Protein AF-A0A2S9DND9-F1 (afdb_monomer_lite)

Radius of gyration: 34.42 Å; chains: 1; bounding box: 116×29×105 Å

Foldseek 3Di:
DDPPPPDPPVLLVVLVVLLVVLLVQLVVLCVVCVVVVPVVSPVVSVVSNVVSVVSSCVSVVVVPPDPPDPLSQLQALVSLLVLLVVCLVPVVPRPDALVSSVVNLVQCVQCLQVVLLVDPDSDGDPQSVVLLVQCVPDDDDVSNLVSLLSNLVSNCVRPVVVSCVLVVVLVVVLVVLVVCCVVVCVCVPDDPVSVVCSNVVSVVVSVVVSSVVSSVSSSSSSVSSVVRVVSSVSSVVSSVSSVVVVVVVVVVVVVVVVVVVVVVVVCVVVVVVVVVVVVVVVVPDDDD

pLDDT: mean 80.66, std 14.59, range [28.25, 95.0]

Secondary structure (DSSP, 8-state):
--------THHHHHHHHHHHHHHHHHHHHHHHHHHHT-HHHHHHHHHHHHHHHHHHHHHHHHHHS----GGGT--SHHHHHHHHHHHHH-TTT-SS-HHHHHHHHHHHHHHHHHHHTT-------HHHHHHHHHHHH--SHHHHHHHHHHHHHHHHHH-HHHHSHHHHHHHHHHHHHHHHHHHTSHHHHS-HHHHHHHHHHHHHHHHHHHHHHHHHHHHHHHHHHHHHHHHHHHHHHHHHHHHHHHHHHHHHHHHHHHHHHHHHHHHHHHHHHHHHHHHHHTTS----

Structure (mmCIF, N/CA/C/O backbone):
data_AF-A0A2S9DND9-F1
#
_entry.id   AF-A0A2S9DND9-F1
#
loop_
_atom_site.group_PDB
_atom_site.id
_atom_site.type_symbol
_atom_site.label_atom_id
_atom_site.label_alt_id
_atom_site.label_comp_id
_atom_site.label_asym_id
_atom_site.label_entity_id
_atom_site.label_seq_id
_atom_site.pdbx_PDB_ins_code
_atom_site.Cartn_x
_atom_site.Cartn_y
_atom_site.Cartn_z
_atom_site.occupancy
_atom_site.B_iso_or_equiv
_atom_site.auth_seq_id
_atom_site.auth_comp_id
_atom_site.auth_asym_id
_atom_site.auth_atom_id
_atom_site.pdbx_PDB_model_num
ATOM 1 N N . MET A 1 1 ? -31.703 8.939 5.163 1.00 29.97 1 MET A N 1
ATOM 2 C CA . MET A 1 1 ? -30.911 8.443 4.016 1.00 29.97 1 MET A CA 1
ATOM 3 C C . MET A 1 1 ? -29.733 9.381 3.824 1.00 29.97 1 MET A C 1
ATOM 5 O O . MET A 1 1 ? -29.918 10.484 3.330 1.00 29.97 1 MET A O 1
ATOM 9 N N . VAL A 1 2 ? -28.558 9.002 4.325 1.00 28.25 2 VAL A N 1
ATOM 10 C CA . VAL A 1 2 ? -27.332 9.799 4.185 1.00 28.25 2 VAL A CA 1
ATOM 11 C C . VAL A 1 2 ? -26.695 9.407 2.856 1.00 28.25 2 VAL A C 1
ATOM 13 O O . VAL A 1 2 ? -26.233 8.282 2.698 1.00 28.25 2 VAL A O 1
ATOM 16 N N . ASN A 1 3 ? -26.736 10.313 1.879 1.00 29.28 3 ASN A N 1
ATOM 17 C CA . ASN A 1 3 ? -26.085 10.127 0.586 1.00 29.28 3 ASN A CA 1
ATOM 18 C C . ASN A 1 3 ? -24.564 10.108 0.792 1.00 29.28 3 ASN A C 1
ATOM 20 O O . ASN A 1 3 ? -23.950 11.128 1.099 1.00 29.28 3 ASN A O 1
ATOM 24 N N . SER A 1 4 ? -23.957 8.935 0.631 1.00 36.66 4 SER A N 1
ATOM 25 C CA . SER A 1 4 ? -22.514 8.718 0.702 1.00 36.66 4 SER A CA 1
ATOM 26 C C . SER A 1 4 ? -21.817 9.334 -0.517 1.00 36.66 4 SER A C 1
ATOM 28 O O . SER A 1 4 ? -21.623 8.687 -1.546 1.00 36.66 4 SER A O 1
ATOM 30 N N . GLN A 1 5 ? -21.434 10.603 -0.406 1.00 39.31 5 GLN A N 1
ATOM 31 C CA . GLN A 1 5 ? -20.751 11.372 -1.447 1.00 39.31 5 GLN A CA 1
ATOM 32 C C . GLN A 1 5 ? -19.223 11.181 -1.388 1.00 39.31 5 GLN A C 1
ATOM 34 O O . GLN A 1 5 ? -18.458 12.138 -1.365 1.00 39.31 5 GLN A O 1
ATOM 39 N N . TYR A 1 6 ? -18.758 9.929 -1.373 1.00 41.06 6 TYR A N 1
ATOM 40 C CA . TYR A 1 6 ? -17.330 9.590 -1.461 1.00 41.06 6 TYR A CA 1
ATOM 41 C C . TYR A 1 6 ? -16.991 9.012 -2.841 1.00 41.06 6 TYR A C 1
ATOM 43 O O . TYR A 1 6 ? -16.393 7.947 -2.966 1.00 41.06 6 TYR A O 1
ATOM 51 N N . GLN A 1 7 ? -17.393 9.699 -3.913 1.00 47.31 7 GLN A N 1
ATOM 52 C CA . GLN A 1 7 ? -16.953 9.352 -5.264 1.00 47.31 7 GLN A CA 1
ATOM 53 C C . GLN A 1 7 ? -15.665 10.106 -5.597 1.00 47.31 7 GLN A C 1
ATOM 55 O O . GLN A 1 7 ? -15.613 11.333 -5.620 1.00 47.31 7 GLN A O 1
ATOM 60 N N . THR A 1 8 ? -14.599 9.359 -5.879 1.00 53.81 8 THR A N 1
ATOM 61 C CA . THR A 1 8 ? -13.349 9.933 -6.386 1.00 53.81 8 THR A CA 1
ATOM 62 C C . THR A 1 8 ? -13.560 10.355 -7.845 1.00 53.81 8 THR A C 1
ATOM 64 O O . THR A 1 8 ? -13.460 9.530 -8.749 1.00 53.81 8 THR A O 1
ATOM 67 N N . ILE A 1 9 ? -13.848 11.640 -8.082 1.00 56.03 9 ILE A N 1
ATOM 68 C CA . ILE A 1 9 ? -14.131 12.222 -9.416 1.00 56.03 9 ILE A CA 1
ATOM 69 C C . ILE A 1 9 ? -12.936 12.076 -10.384 1.00 56.03 9 ILE A C 1
ATOM 71 O O . ILE A 1 9 ? -13.102 12.014 -11.602 1.00 56.03 9 ILE A O 1
ATOM 75 N N . ALA A 1 10 ? -11.716 11.967 -9.851 1.00 58.31 10 ALA A N 1
ATOM 76 C CA . ALA A 1 10 ? -10.490 11.922 -10.646 1.00 58.31 10 ALA A CA 1
ATOM 77 C C . ALA A 1 10 ? -10.375 10.682 -11.555 1.00 58.31 10 ALA A C 1
ATOM 79 O O . ALA A 1 10 ? -9.830 10.780 -12.651 1.00 58.31 10 ALA A O 1
ATOM 80 N N . THR A 1 11 ? -10.879 9.518 -11.132 1.00 59.34 11 THR A N 1
ATOM 81 C CA . THR A 1 11 ? -10.711 8.262 -11.888 1.00 59.34 11 THR A CA 1
ATOM 82 C C . THR A 1 11 ? -11.575 8.216 -13.157 1.00 59.34 11 THR A C 1
ATOM 84 O O . THR A 1 11 ? -11.016 7.941 -14.221 1.00 59.34 11 THR A O 1
ATOM 87 N N . PRO A 1 12 ? -12.884 8.553 -13.111 1.00 64.75 12 PRO A N 1
ATOM 88 C CA . PRO A 1 12 ? -13.693 8.720 -14.321 1.00 64.75 12 PRO A CA 1
ATOM 89 C C . PRO A 1 12 ? -13.138 9.793 -15.266 1.00 64.75 12 PRO A C 1
ATOM 91 O O . PRO A 1 12 ? -13.081 9.574 -16.474 1.00 64.75 12 PRO A O 1
ATOM 94 N N . ALA A 1 13 ? -12.669 10.922 -14.722 1.00 69.38 13 ALA A N 1
ATOM 95 C CA . ALA A 1 13 ? -12.110 12.016 -15.516 1.00 69.38 13 ALA A CA 1
ATOM 96 C C . ALA A 1 13 ? -10.824 11.605 -16.256 1.00 69.38 13 ALA A C 1
ATOM 98 O O . ALA A 1 13 ? -10.691 11.859 -17.452 1.00 69.38 13 ALA A O 1
ATOM 99 N N . MET A 1 14 ? -9.899 10.909 -15.584 1.00 66.94 14 MET A N 1
ATOM 100 C CA . MET A 1 14 ? -8.708 10.354 -16.238 1.00 66.94 14 MET A CA 1
ATOM 101 C C . MET A 1 14 ? -9.077 9.316 -17.304 1.00 66.94 14 MET A C 1
ATOM 103 O O . MET A 1 14 ? -8.485 9.321 -18.380 1.00 66.94 14 MET A O 1
ATOM 107 N N . GLY A 1 15 ? -10.071 8.461 -17.040 1.00 70.31 15 GLY A N 1
ATOM 108 C CA . GLY A 1 15 ? -10.574 7.498 -18.023 1.00 70.31 15 GLY A CA 1
ATOM 109 C C . GLY A 1 15 ? -11.090 8.161 -19.297 1.00 70.31 15 GLY A C 1
ATOM 110 O O . GLY A 1 15 ? -10.706 7.756 -20.393 1.00 70.31 15 GLY A O 1
ATOM 111 N N . ALA A 1 16 ? -11.891 9.219 -19.154 1.00 76.00 16 ALA A N 1
ATOM 112 C CA . ALA A 1 16 ? -12.394 9.999 -20.280 1.00 76.00 16 ALA A CA 1
ATOM 113 C C . ALA A 1 16 ? -11.263 10.682 -21.070 1.00 76.00 16 ALA A C 1
ATOM 115 O O . ALA A 1 16 ? -11.268 10.640 -22.299 1.00 76.00 16 ALA A O 1
ATOM 116 N N . LEU A 1 17 ? -10.264 11.252 -20.383 1.00 78.06 17 LEU A N 1
ATOM 117 C CA . LEU A 1 17 ? -9.112 11.894 -21.028 1.00 78.06 17 LEU A CA 1
ATOM 118 C C . LEU A 1 17 ? -8.264 10.901 -21.832 1.00 78.06 17 LEU A C 1
ATOM 120 O O . LEU A 1 17 ? -7.934 11.173 -22.985 1.00 78.06 17 LEU A O 1
ATOM 124 N N . PHE A 1 18 ? -7.931 9.743 -21.255 1.00 74.00 18 PHE A N 1
ATOM 125 C CA . PHE A 1 18 ? -7.160 8.723 -21.967 1.00 74.00 18 PHE A CA 1
ATOM 126 C C . PHE A 1 18 ? -7.943 8.149 -23.148 1.00 74.00 18 PHE A C 1
ATOM 128 O O . PHE A 1 18 ? -7.384 8.025 -24.235 1.00 74.00 18 PHE A O 1
ATOM 135 N N . ALA A 1 19 ? -9.234 7.857 -22.976 1.00 77.31 19 ALA A N 1
ATOM 136 C CA . ALA A 1 19 ? -10.075 7.396 -24.075 1.00 77.31 19 ALA A CA 1
ATOM 137 C C . ALA A 1 19 ? -10.151 8.433 -25.207 1.00 77.31 19 ALA A C 1
ATOM 139 O O . ALA A 1 19 ? -9.947 8.077 -26.365 1.00 77.31 19 ALA A O 1
ATOM 140 N N . GLY A 1 20 ? -10.350 9.714 -24.880 1.00 77.25 20 GLY A N 1
ATOM 141 C CA . GLY A 1 20 ? -10.352 10.801 -25.862 1.00 77.25 20 GLY A CA 1
ATOM 142 C C . GLY A 1 20 ? -9.031 10.919 -26.627 1.00 77.25 20 GLY A C 1
ATOM 143 O O . GLY A 1 20 ? -9.039 11.064 -27.848 1.00 77.25 20 GLY A O 1
ATOM 144 N N . LEU A 1 21 ? -7.894 10.778 -25.936 1.00 81.69 21 LEU A N 1
ATOM 145 C CA . LEU A 1 21 ? -6.568 10.773 -26.560 1.00 81.69 21 LEU A CA 1
ATOM 146 C C . LEU A 1 21 ? -6.412 9.611 -27.556 1.00 81.69 21 LEU A C 1
ATOM 148 O O . LEU A 1 21 ? -6.010 9.835 -28.695 1.00 81.69 21 LEU A O 1
ATOM 152 N N . PHE A 1 22 ? -6.747 8.381 -27.155 1.00 76.69 22 PHE A N 1
ATOM 153 C CA . PHE A 1 22 ? -6.613 7.209 -28.028 1.00 76.69 22 PHE A CA 1
ATOM 154 C C . PHE A 1 22 ? -7.575 7.244 -29.217 1.00 76.69 22 PHE A C 1
ATOM 156 O O . PHE A 1 22 ? -7.179 6.873 -30.320 1.00 76.69 22 PHE A O 1
ATOM 163 N N . VAL A 1 23 ? -8.801 7.740 -29.027 1.00 81.50 23 VAL A N 1
ATOM 164 C CA . VAL A 1 23 ? -9.761 7.945 -30.123 1.00 81.50 23 VAL A CA 1
ATOM 165 C C . VAL A 1 23 ? -9.254 9.008 -31.100 1.00 81.50 23 VAL A C 1
ATOM 167 O O . VAL A 1 23 ? -9.333 8.801 -32.307 1.00 81.50 23 VAL A O 1
ATOM 170 N N . SER A 1 24 ? -8.668 10.102 -30.605 1.00 82.75 24 SER A N 1
ATOM 171 C CA . SER A 1 24 ? -8.073 11.149 -31.448 1.00 82.75 24 SER A CA 1
ATOM 172 C C . SER A 1 24 ? -6.879 10.632 -32.264 1.00 82.75 24 SER A C 1
ATOM 174 O O . SER A 1 24 ? -6.808 10.842 -33.476 1.00 82.75 24 SER A O 1
ATOM 176 N N . ILE A 1 25 ? -5.977 9.870 -31.632 1.00 77.56 25 ILE A N 1
ATOM 177 C CA . ILE A 1 25 ? -4.842 9.229 -32.315 1.00 77.56 25 ILE A CA 1
ATOM 178 C C . ILE A 1 25 ? -5.340 8.236 -33.373 1.00 77.56 25 ILE A C 1
ATOM 180 O O . ILE A 1 25 ? -4.865 8.262 -34.508 1.00 77.56 25 ILE A O 1
ATOM 184 N N . ALA A 1 26 ? -6.320 7.394 -33.033 1.00 82.94 26 ALA A N 1
ATOM 185 C CA . ALA A 1 26 ? -6.905 6.437 -33.967 1.00 82.94 26 ALA A CA 1
ATOM 186 C C . ALA A 1 26 ? -7.556 7.131 -35.172 1.00 82.94 26 ALA A C 1
ATOM 188 O O . ALA A 1 26 ? -7.323 6.720 -36.307 1.00 82.94 26 ALA A O 1
ATOM 189 N N . ALA A 1 27 ? -8.314 8.209 -34.943 1.00 82.25 27 ALA A N 1
ATOM 190 C CA . ALA A 1 27 ? -8.936 8.994 -36.005 1.00 82.25 27 ALA A CA 1
ATOM 191 C C . ALA A 1 27 ? -7.893 9.602 -36.956 1.00 82.25 27 ALA A C 1
ATOM 193 O O . ALA A 1 27 ? -8.077 9.548 -38.170 1.00 82.25 27 ALA A O 1
ATOM 194 N N . SER A 1 28 ? -6.776 10.108 -36.421 1.00 82.81 28 SER A N 1
ATOM 195 C CA . SER A 1 28 ? -5.672 10.653 -37.222 1.00 82.81 28 SER A CA 1
ATOM 196 C C . SER A 1 28 ? -5.024 9.591 -38.123 1.00 82.81 28 SER A C 1
ATOM 198 O O . SER A 1 28 ? -4.909 9.788 -39.333 1.00 82.81 28 SER A O 1
ATOM 200 N N . TYR A 1 29 ? -4.682 8.418 -37.570 1.00 80.81 29 TYR A N 1
ATOM 201 C CA . TYR A 1 29 ? -4.086 7.320 -38.345 1.00 80.81 29 TYR A CA 1
ATOM 202 C C . TYR A 1 29 ? -5.046 6.720 -39.377 1.00 80.81 29 TYR A C 1
ATOM 204 O O . TYR A 1 29 ? -4.619 6.405 -40.487 1.00 80.81 29 TYR A O 1
ATOM 212 N N . LEU A 1 30 ? -6.336 6.586 -39.047 1.00 81.75 30 LEU A N 1
ATOM 213 C CA . LEU A 1 30 ? -7.346 6.113 -39.996 1.00 81.75 30 LEU A CA 1
ATOM 214 C C . LEU A 1 30 ? -7.547 7.115 -41.134 1.00 81.75 30 LEU A C 1
ATOM 216 O O . LEU A 1 30 ? -7.557 6.714 -42.294 1.00 81.75 30 LEU A O 1
ATOM 220 N N . TYR A 1 31 ? -7.640 8.412 -40.831 1.00 84.69 31 TYR A N 1
ATOM 221 C CA . TYR A 1 31 ? -7.761 9.451 -41.853 1.00 84.69 31 TYR A CA 1
ATOM 222 C C . TYR A 1 31 ? -6.550 9.461 -42.798 1.00 84.69 31 TYR A C 1
ATOM 224 O O . TYR A 1 31 ? -6.710 9.468 -44.021 1.00 84.69 31 TYR A O 1
ATOM 232 N N . GLU A 1 32 ? -5.328 9.395 -42.261 1.00 77.81 32 GLU A N 1
ATOM 233 C CA . GLU A 1 32 ? -4.120 9.291 -43.087 1.00 77.81 32 GLU A CA 1
ATOM 234 C C . GLU A 1 32 ? -4.045 7.972 -43.874 1.00 77.81 32 GLU A C 1
ATOM 236 O O . GLU A 1 32 ? -3.586 7.971 -45.014 1.00 77.81 32 GLU A O 1
ATOM 241 N N . GLY A 1 33 ? -4.501 6.859 -43.296 1.00 78.19 33 GLY A N 1
ATOM 242 C CA . GLY A 1 33 ? -4.504 5.546 -43.944 1.00 78.19 33 GLY A CA 1
ATOM 243 C C . GLY A 1 33 ? -5.505 5.432 -45.094 1.00 78.19 33 GLY A C 1
ATOM 244 O O . GLY A 1 33 ? -5.173 4.853 -46.127 1.00 78.19 33 GLY A O 1
ATOM 245 N N . PHE A 1 34 ? -6.698 6.019 -44.957 1.00 84.00 34 PHE A N 1
ATOM 246 C CA . PHE A 1 34 ? -7.692 6.067 -46.034 1.00 84.00 34 PHE A CA 1
ATOM 247 C C . PHE A 1 34 ? -7.334 7.090 -47.116 1.00 84.00 34 PHE A C 1
ATOM 249 O O . PHE A 1 34 ? -7.554 6.831 -48.294 1.00 84.00 34 PHE A O 1
ATOM 256 N N . SER A 1 35 ? -6.748 8.233 -46.747 1.00 82.44 35 SER A N 1
ATOM 257 C CA . SER A 1 35 ? -6.372 9.270 -47.722 1.00 82.44 35 SER A CA 1
ATOM 258 C C . SER A 1 35 ? -5.154 8.901 -48.570 1.00 82.44 35 SER A C 1
ATOM 260 O O . SER A 1 35 ? -5.082 9.305 -49.728 1.00 82.44 35 SER A O 1
ATOM 262 N N . LYS A 1 36 ? -4.202 8.135 -48.021 1.00 82.00 36 LYS A N 1
ATOM 263 C CA . LYS A 1 36 ? -2.983 7.707 -48.733 1.00 82.00 36 LYS A CA 1
ATOM 264 C C . LYS A 1 36 ? -3.026 6.260 -49.226 1.00 82.00 36 LYS A C 1
ATOM 266 O O . LYS A 1 36 ? -2.052 5.816 -49.824 1.00 82.00 36 LYS A O 1
ATOM 271 N N . ASN A 1 37 ? -4.137 5.554 -48.997 1.00 83.31 37 ASN A N 1
ATOM 272 C CA . ASN A 1 37 ? -4.319 4.138 -49.329 1.00 83.31 37 ASN A CA 1
ATOM 273 C C . ASN A 1 37 ? -3.180 3.254 -48.772 1.00 83.31 37 ASN A C 1
ATOM 275 O O . ASN A 1 37 ? -2.608 2.421 -49.469 1.00 83.31 37 ASN A O 1
ATOM 279 N N . ASP A 1 38 ? -2.807 3.521 -47.517 1.00 81.69 38 ASP A N 1
ATOM 280 C CA . ASP A 1 38 ? -1.636 2.950 -46.851 1.00 81.69 38 ASP A CA 1
ATOM 281 C C . ASP A 1 38 ? -2.083 1.968 -45.756 1.00 81.69 38 ASP A C 1
ATOM 283 O O . ASP A 1 38 ? -2.470 2.370 -44.651 1.00 81.69 38 ASP A O 1
ATOM 287 N N . ASP A 1 39 ? -2.060 0.675 -46.084 1.00 81.19 39 ASP A N 1
ATOM 288 C CA . ASP A 1 39 ? -2.665 -0.399 -45.289 1.00 81.19 39 ASP A CA 1
ATOM 289 C C . ASP A 1 39 ? -2.142 -0.444 -43.845 1.00 81.19 39 ASP A C 1
ATOM 291 O O . ASP A 1 39 ? -2.915 -0.620 -42.900 1.00 81.19 39 ASP A O 1
ATOM 295 N N . TRP A 1 40 ? -0.840 -0.218 -43.622 1.00 79.56 40 TRP A N 1
ATOM 296 C CA . TRP A 1 40 ? -0.276 -0.295 -42.267 1.00 79.56 40 TRP A CA 1
ATOM 297 C C . TRP A 1 40 ? -0.838 0.789 -41.338 1.00 79.56 40 TRP A C 1
ATOM 299 O O . TRP A 1 40 ? -1.013 0.539 -40.143 1.00 79.56 40 TRP A O 1
ATOM 309 N N . ARG A 1 41 ? -1.168 1.976 -41.869 1.00 71.94 41 ARG A N 1
ATOM 310 C CA . ARG A 1 41 ? -1.759 3.077 -41.089 1.00 71.94 41 ARG A CA 1
ATOM 311 C C . ARG A 1 41 ? -3.195 2.765 -40.695 1.00 71.94 41 ARG A C 1
ATOM 313 O O . ARG A 1 41 ? -3.602 3.090 -39.580 1.00 71.94 41 ARG A O 1
ATOM 320 N N . GLN A 1 42 ? -3.934 2.081 -41.569 1.00 78.81 42 GLN A N 1
ATOM 321 C CA . GLN A 1 42 ? -5.292 1.622 -41.277 1.00 78.81 42 GLN A CA 1
ATOM 322 C C . GLN A 1 42 ? -5.283 0.583 -40.146 1.00 78.81 42 GLN A C 1
ATOM 324 O O . GLN A 1 42 ? -6.019 0.728 -39.166 1.00 78.81 42 GLN A O 1
ATOM 329 N N . TYR A 1 43 ? -4.380 -0.405 -40.215 1.00 79.31 43 TYR A N 1
ATOM 330 C CA . TYR A 1 43 ? -4.199 -1.385 -39.139 1.00 79.31 43 TYR A CA 1
ATOM 331 C C . TYR A 1 43 ? -3.742 -0.732 -37.827 1.00 79.31 43 TYR A C 1
ATOM 333 O O . TYR A 1 43 ? -4.269 -1.058 -36.762 1.00 79.31 43 TYR A O 1
ATOM 341 N N . ALA A 1 44 ? -2.813 0.228 -37.878 1.00 74.62 44 ALA A N 1
ATOM 342 C CA . ALA A 1 44 ? -2.357 0.963 -36.697 1.00 74.62 44 ALA A CA 1
ATOM 343 C C . ALA A 1 44 ? -3.484 1.789 -36.048 1.00 74.62 44 ALA A C 1
ATOM 345 O O . ALA A 1 44 ? -3.606 1.809 -34.818 1.00 74.62 44 ALA A O 1
ATOM 346 N N . GLY A 1 45 ? -4.337 2.425 -36.856 1.00 74.56 45 GLY A N 1
ATOM 347 C CA . GLY A 1 45 ? -5.517 3.155 -36.394 1.00 74.56 45 GLY A CA 1
ATOM 348 C C . GLY A 1 45 ? -6.541 2.251 -35.698 1.00 74.56 45 GLY A C 1
ATOM 349 O O . GLY A 1 45 ? -6.950 2.541 -34.572 1.00 74.56 45 GLY A O 1
ATOM 350 N N . LEU A 1 46 ? -6.881 1.110 -36.310 1.00 82.81 46 LEU A N 1
ATOM 351 C CA . LEU A 1 46 ? -7.766 0.095 -35.717 1.00 82.81 46 LEU A CA 1
ATOM 352 C C . LEU A 1 46 ? -7.207 -0.459 -34.399 1.00 82.81 46 LEU A C 1
ATOM 354 O O . LEU A 1 46 ? -7.916 -0.489 -33.392 1.00 82.81 46 LEU A O 1
ATOM 358 N N . CYS A 1 47 ? -5.925 -0.833 -34.365 1.00 81.06 47 CYS A N 1
ATOM 359 C CA . CYS A 1 47 ? -5.266 -1.303 -33.144 1.00 81.06 47 CYS A CA 1
ATOM 360 C C . CYS A 1 47 ? -5.307 -0.247 -32.028 1.00 81.06 47 CYS A C 1
ATOM 362 O O . CYS A 1 47 ? -5.625 -0.571 -30.884 1.00 81.06 47 CYS A O 1
ATOM 364 N N . SER A 1 48 ? -5.044 1.022 -32.354 1.00 76.69 48 SER A N 1
ATOM 365 C CA . SER A 1 48 ? -5.078 2.128 -31.386 1.00 76.69 48 SER A CA 1
ATOM 366 C C . SER A 1 48 ? -6.478 2.337 -30.798 1.00 76.69 48 SER A C 1
ATOM 368 O O . SER A 1 48 ? -6.618 2.561 -29.594 1.00 76.69 48 SER A O 1
ATOM 370 N N . PHE A 1 49 ? -7.519 2.202 -31.626 1.00 81.25 49 PHE A N 1
ATOM 371 C CA . PHE A 1 49 ? -8.916 2.287 -31.200 1.00 81.25 49 PHE A CA 1
ATOM 372 C C . PHE A 1 49 ? -9.294 1.160 -30.228 1.00 81.25 49 PHE A C 1
ATOM 374 O O . PHE A 1 49 ? -9.836 1.424 -29.152 1.00 81.25 49 PHE A O 1
ATOM 381 N N . PHE A 1 50 ? -8.950 -0.092 -30.556 1.00 84.75 50 PHE A N 1
ATOM 382 C CA . PHE A 1 50 ? -9.218 -1.235 -29.676 1.00 84.75 50 PHE A CA 1
ATOM 383 C C . PHE A 1 50 ? -8.453 -1.147 -28.352 1.00 84.75 50 PHE A C 1
ATOM 385 O O . PHE A 1 50 ? -9.022 -1.435 -27.299 1.00 84.75 50 PHE A O 1
ATOM 392 N N . ILE A 1 51 ? -7.196 -0.692 -28.372 1.00 81.19 51 ILE A N 1
ATOM 393 C CA . ILE A 1 51 ? -6.418 -0.444 -27.149 1.00 81.19 51 ILE A CA 1
ATOM 394 C C . ILE A 1 51 ? -7.110 0.615 -26.279 1.00 81.19 51 ILE A C 1
ATOM 396 O O . ILE A 1 51 ? -7.267 0.405 -25.074 1.00 81.19 51 ILE A O 1
ATOM 400 N N . GLY A 1 52 ? -7.586 1.711 -26.879 1.00 77.00 52 GLY A N 1
ATOM 401 C CA . GLY A 1 52 ? -8.357 2.741 -26.179 1.00 77.00 52 GLY A CA 1
ATOM 402 C C . GLY A 1 52 ? -9.627 2.192 -25.519 1.00 77.00 52 GLY A C 1
ATOM 403 O O . GLY A 1 52 ? -9.885 2.478 -24.349 1.00 77.00 52 GLY A O 1
ATOM 404 N N . LEU A 1 53 ? -10.377 1.343 -26.229 1.00 81.62 53 LEU A N 1
ATOM 405 C CA . LEU A 1 53 ? -11.576 0.665 -25.718 1.00 81.62 53 LEU A CA 1
ATOM 406 C C . LEU A 1 53 ? -11.275 -0.256 -24.529 1.00 81.62 53 LEU A C 1
ATOM 408 O O . LEU A 1 53 ? -11.986 -0.218 -23.525 1.00 81.62 53 LEU A O 1
ATOM 412 N N . VAL A 1 54 ? -10.209 -1.058 -24.613 1.00 82.12 54 VAL A N 1
ATOM 413 C CA . VAL A 1 54 ? -9.790 -1.946 -23.517 1.00 82.12 54 VAL A CA 1
ATOM 414 C C . VAL A 1 54 ? -9.383 -1.132 -22.288 1.00 82.12 54 VAL A C 1
ATOM 416 O O . VAL A 1 54 ? -9.814 -1.445 -21.178 1.00 82.12 54 VAL A O 1
ATOM 419 N N . ILE A 1 55 ? -8.607 -0.059 -22.470 1.00 77.56 55 ILE A N 1
ATOM 420 C CA . ILE A 1 55 ? -8.210 0.843 -21.378 1.00 77.56 55 ILE A CA 1
ATOM 421 C C . ILE A 1 55 ? -9.449 1.463 -20.720 1.00 77.56 55 ILE A C 1
ATOM 423 O O . ILE A 1 55 ? -9.565 1.448 -19.494 1.00 77.56 55 ILE A O 1
ATOM 427 N N . LEU A 1 56 ? -10.401 1.949 -21.518 1.00 76.56 56 LEU A N 1
ATOM 428 C CA . LEU A 1 56 ? -11.646 2.534 -21.027 1.00 76.56 56 LEU A CA 1
ATOM 429 C C . LEU A 1 56 ? -12.475 1.520 -20.220 1.00 76.56 56 LEU A C 1
ATOM 431 O O . LEU A 1 56 ? -12.894 1.823 -19.101 1.00 76.56 56 LEU A O 1
ATOM 435 N N . ALA A 1 57 ? -12.652 0.299 -20.733 1.00 79.00 57 ALA A N 1
ATOM 436 C CA . ALA A 1 57 ? -13.377 -0.768 -20.043 1.00 79.00 57 ALA A CA 1
ATOM 437 C C . ALA A 1 57 ? -12.719 -1.150 -18.704 1.00 79.00 57 ALA A C 1
ATOM 439 O O . ALA A 1 57 ? -13.406 -1.348 -17.699 1.00 79.00 57 ALA A O 1
ATOM 440 N N . VAL A 1 58 ? -11.384 -1.205 -18.662 1.00 76.50 58 VAL A N 1
ATOM 441 C CA . VAL A 1 58 ? -10.621 -1.482 -17.435 1.00 76.50 58 VAL A CA 1
ATOM 442 C C . VAL A 1 58 ? -10.791 -0.365 -16.400 1.00 76.50 58 VAL A C 1
ATOM 444 O O . VAL A 1 58 ? -10.905 -0.667 -15.212 1.00 76.50 58 VAL A O 1
ATOM 447 N N . ILE A 1 59 ? -10.852 0.902 -16.823 1.00 69.31 59 ILE A N 1
ATOM 448 C CA . ILE A 1 59 ? -11.021 2.054 -15.920 1.00 69.31 59 ILE A CA 1
ATOM 449 C C . ILE A 1 59 ? -12.467 2.181 -15.408 1.00 69.31 59 ILE A C 1
ATOM 451 O O . ILE A 1 59 ? -12.669 2.534 -14.246 1.00 69.31 59 ILE A O 1
ATOM 455 N N . LEU A 1 60 ? -13.472 1.858 -16.227 1.00 68.50 60 LEU A N 1
ATOM 456 C CA . LEU A 1 60 ? -14.892 1.911 -15.842 1.00 68.50 60 LEU A CA 1
ATOM 457 C C . LEU A 1 60 ? -15.312 0.773 -14.904 1.00 68.50 60 LEU A C 1
ATOM 459 O O . LEU A 1 60 ? -16.160 0.974 -14.035 1.00 68.50 60 LEU A O 1
ATOM 463 N N . LYS A 1 61 ? -14.701 -0.410 -15.028 1.00 67.38 61 LYS A N 1
ATOM 464 C CA . LYS A 1 61 ? -15.014 -1.583 -14.196 1.00 67.38 61 LYS A CA 1
ATOM 465 C C . LYS A 1 61 ? -14.998 -1.314 -12.674 1.00 67.38 61 LYS A C 1
ATOM 467 O O . LYS A 1 61 ? -15.935 -1.751 -12.008 1.00 67.38 61 LYS A O 1
ATOM 472 N N . PRO A 1 62 ? -13.999 -0.623 -12.089 1.00 57.34 62 PRO A N 1
ATOM 473 C CA . PRO A 1 62 ? -14.005 -0.288 -10.662 1.00 57.34 62 PRO A CA 1
ATOM 474 C C . PRO A 1 62 ? -14.970 0.844 -10.279 1.00 57.34 62 PRO A C 1
ATOM 476 O O . PRO A 1 62 ? -15.315 0.937 -9.110 1.00 57.34 62 PRO A O 1
ATOM 479 N N . VAL A 1 63 ? -15.410 1.687 -11.220 1.00 60.22 63 VAL A N 1
ATOM 480 C CA . VAL A 1 63 ? -16.376 2.776 -10.956 1.00 60.22 63 VAL A CA 1
ATOM 481 C C . VAL A 1 63 ? -17.807 2.236 -10.869 1.00 60.22 63 VAL A C 1
ATOM 483 O O . VAL A 1 63 ? -18.612 2.745 -10.097 1.00 60.22 63 VAL A O 1
ATOM 486 N N . LEU A 1 64 ? -18.114 1.190 -11.642 1.00 58.56 64 LEU A N 1
ATOM 487 C CA . LEU A 1 64 ? -19.438 0.558 -11.684 1.00 58.56 64 LEU A CA 1
ATOM 488 C C . LEU A 1 64 ? -19.671 -0.469 -10.566 1.00 58.56 64 LEU A C 1
ATOM 490 O O . LEU A 1 64 ? -20.815 -0.832 -10.304 1.00 58.56 64 LEU A O 1
ATOM 494 N N . LYS A 1 65 ? -18.613 -0.933 -9.887 1.00 50.88 65 LYS A N 1
ATOM 495 C CA . LYS A 1 65 ? -18.761 -1.683 -8.635 1.00 50.88 65 LYS A CA 1
ATOM 496 C C . LYS A 1 65 ? -19.020 -0.678 -7.516 1.00 50.88 65 LYS A C 1
ATOM 498 O O . LYS A 1 65 ? -18.097 0.003 -7.079 1.00 50.88 65 LYS A O 1
ATOM 503 N N . GLY A 1 66 ? -20.290 -0.553 -7.136 1.00 47.00 66 GLY A N 1
ATOM 504 C CA . GLY A 1 66 ? -20.755 0.324 -6.065 1.00 47.00 66 GLY A CA 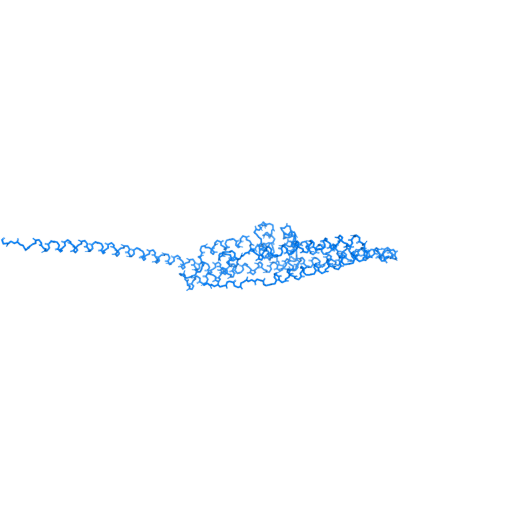1
ATOM 505 C C . GLY A 1 66 ? -19.998 0.130 -4.748 1.00 47.00 66 GLY A C 1
ATOM 506 O O . GLY A 1 66 ? -19.280 -0.848 -4.540 1.00 47.00 66 GLY A O 1
ATOM 507 N N . VAL A 1 67 ? -20.140 1.113 -3.859 1.00 48.25 67 VAL A N 1
ATOM 508 C CA . VAL A 1 67 ? -19.613 1.054 -2.492 1.00 48.25 67 VAL A CA 1
ATOM 509 C C . VAL A 1 67 ? -20.469 0.053 -1.710 1.00 48.25 67 VAL A C 1
ATOM 511 O O . VAL A 1 67 ? -21.498 0.419 -1.153 1.00 48.25 67 VAL A O 1
ATOM 514 N N . ASP A 1 68 ? -20.085 -1.221 -1.758 1.00 51.28 68 ASP A N 1
ATOM 515 C CA . ASP A 1 68 ? -20.740 -2.312 -1.028 1.00 51.28 68 ASP A CA 1
ATOM 516 C C . ASP A 1 68 ? -20.552 -2.145 0.487 1.00 51.28 68 ASP A C 1
ATOM 518 O O . ASP A 1 68 ? -19.431 -1.920 0.923 1.00 51.28 68 ASP A O 1
ATOM 522 N N . ASP A 1 69 ? -21.626 -2.306 1.263 1.00 56.69 69 ASP A N 1
ATOM 523 C CA . ASP A 1 69 ? -21.728 -2.395 2.733 1.00 56.69 69 ASP A CA 1
ATOM 524 C C . ASP A 1 69 ? -21.107 -1.279 3.612 1.00 56.69 69 ASP A C 1
ATOM 526 O O . ASP A 1 69 ? -19.959 -0.878 3.423 1.00 56.69 69 ASP A O 1
ATOM 530 N N . PRO A 1 70 ? -21.793 -0.827 4.686 1.00 56.66 70 PRO A N 1
ATOM 531 C CA . PRO A 1 70 ? -21.222 0.102 5.671 1.00 56.66 70 PRO A CA 1
ATOM 532 C C . PRO A 1 70 ? -19.976 -0.463 6.376 1.00 56.66 70 PRO A C 1
ATOM 534 O O . PRO A 1 70 ? -19.104 0.300 6.789 1.00 56.66 70 PRO A O 1
ATOM 537 N N . GLU A 1 71 ? -19.816 -1.791 6.434 1.00 59.06 71 GLU A N 1
ATOM 538 C CA . GLU A 1 71 ? -18.581 -2.433 6.905 1.00 59.06 71 GLU A CA 1
ATOM 539 C C . GLU A 1 71 ? -17.360 -2.086 6.033 1.00 59.06 71 GLU A C 1
ATOM 541 O O . GLU A 1 71 ? -16.224 -2.102 6.512 1.00 59.06 71 GLU A O 1
ATOM 546 N N . SER A 1 72 ? -17.567 -1.726 4.761 1.00 61.72 72 SER A N 1
ATOM 547 C CA . SER A 1 72 ? -16.491 -1.310 3.863 1.00 61.72 72 SER A CA 1
ATOM 548 C C . SER A 1 72 ? -15.986 0.110 4.116 1.00 61.72 72 SER A C 1
ATOM 550 O O . SER A 1 72 ? -14.945 0.483 3.570 1.00 61.72 72 SER A O 1
ATOM 552 N N . LEU A 1 73 ? -16.676 0.892 4.950 1.00 63.88 73 LEU A N 1
ATOM 553 C CA . LEU A 1 73 ? -16.253 2.238 5.331 1.00 63.88 73 LEU A CA 1
ATOM 554 C C . LEU A 1 73 ? -15.131 2.195 6.378 1.00 63.88 73 LEU A C 1
ATOM 556 O O . LEU A 1 73 ? -14.228 3.028 6.342 1.00 63.88 73 LEU A O 1
ATOM 560 N N . ALA A 1 74 ? -15.116 1.180 7.250 1.00 68.56 74 ALA A N 1
ATOM 561 C CA . ALA A 1 74 ? -14.099 0.985 8.288 1.00 68.56 74 ALA A CA 1
ATOM 562 C C . ALA A 1 74 ? -12.859 0.235 7.759 1.00 68.56 74 ALA A C 1
ATOM 564 O O . ALA A 1 74 ? -12.421 -0.777 8.310 1.00 68.56 74 ALA A O 1
ATOM 565 N N . ARG A 1 75 ? -12.292 0.719 6.647 1.00 74.94 75 ARG A N 1
ATOM 566 C CA . ARG A 1 75 ? -11.159 0.079 5.955 1.00 74.94 75 ARG A CA 1
ATOM 567 C C . ARG A 1 75 ? -9.795 0.520 6.451 1.00 74.94 75 ARG A C 1
ATOM 569 O O . ARG A 1 75 ? -8.810 -0.068 6.008 1.00 74.94 75 ARG A O 1
ATOM 576 N N . ASP A 1 76 ? -9.704 1.537 7.296 1.00 83.12 76 ASP A N 1
ATOM 577 C CA . ASP A 1 76 ? -8.436 2.095 7.758 1.00 83.12 76 ASP A CA 1
ATOM 578 C C . ASP A 1 76 ? -8.461 2.432 9.259 1.00 83.12 76 ASP A C 1
ATOM 580 O O . ASP A 1 76 ? -9.522 2.529 9.867 1.00 83.12 76 ASP A O 1
ATOM 584 N N . PRO A 1 77 ? -7.299 2.591 9.915 1.00 86.94 77 PRO A N 1
ATOM 585 C CA . PRO A 1 77 ? -7.255 2.801 11.354 1.00 86.94 77 PRO A CA 1
ATOM 586 C C . PRO A 1 77 ? -7.892 4.116 11.788 1.00 86.94 77 PRO A C 1
ATOM 588 O O . PRO A 1 77 ? -8.328 4.204 12.928 1.00 86.94 77 PRO A O 1
ATOM 591 N N . HIS A 1 78 ? -7.916 5.137 10.927 1.00 88.88 78 HIS A N 1
ATOM 592 C CA . HIS A 1 78 ? -8.510 6.422 11.275 1.00 88.88 78 HIS A CA 1
ATOM 593 C C . HIS A 1 78 ? -10.034 6.335 11.235 1.00 88.88 78 HIS A C 1
ATOM 595 O O . HIS A 1 78 ? -10.680 6.814 12.161 1.00 88.88 78 HIS A O 1
ATOM 601 N N . THR A 1 79 ? -10.599 5.661 10.231 1.00 87.88 79 THR A N 1
ATOM 602 C CA . THR A 1 79 ? -12.042 5.380 10.171 1.00 87.88 79 THR A CA 1
ATOM 603 C C . THR A 1 79 ? -12.487 4.428 11.275 1.00 87.88 79 THR A C 1
ATOM 605 O O . THR A 1 79 ? -13.495 4.694 11.916 1.00 87.88 79 THR A O 1
ATOM 608 N N . ILE A 1 80 ? -11.708 3.383 11.583 1.00 88.38 80 ILE A N 1
ATOM 609 C CA . ILE A 1 80 ? -11.979 2.496 12.729 1.00 88.38 80 ILE A CA 1
ATOM 610 C C . ILE A 1 80 ? -11.937 3.277 14.049 1.00 88.38 80 ILE A C 1
ATOM 612 O O . ILE A 1 80 ? -12.781 3.059 14.912 1.00 88.38 80 ILE A O 1
ATOM 616 N N . GLN A 1 81 ? -10.964 4.179 14.221 1.00 90.69 81 GLN A N 1
ATOM 617 C CA . GLN A 1 81 ? -10.885 5.030 15.409 1.00 90.69 81 GLN A CA 1
ATOM 618 C C . GLN A 1 81 ? -12.114 5.941 15.516 1.00 90.69 81 GLN A C 1
ATOM 620 O O . GLN A 1 81 ? -12.739 5.970 16.569 1.00 90.69 81 GLN A O 1
ATOM 625 N N . ALA A 1 82 ? -12.471 6.642 14.439 1.00 87.81 82 ALA A N 1
ATOM 626 C CA . ALA A 1 82 ? -13.618 7.545 14.423 1.00 87.81 82 ALA A CA 1
ATOM 627 C C . ALA A 1 82 ? -14.935 6.800 14.693 1.00 87.81 82 ALA A C 1
ATOM 629 O O . ALA A 1 82 ? -15.730 7.254 15.504 1.00 87.81 82 ALA A O 1
ATOM 630 N N . ALA A 1 83 ? -15.126 5.622 14.090 1.00 87.88 83 ALA A N 1
ATOM 631 C CA . ALA A 1 83 ? -16.296 4.782 14.336 1.00 87.88 83 ALA A CA 1
ATOM 632 C C . ALA A 1 83 ? -16.355 4.277 15.789 1.00 87.88 83 ALA A C 1
ATOM 634 O O . ALA A 1 83 ? -17.429 4.212 16.379 1.00 87.88 83 ALA A O 1
ATOM 635 N N . ALA A 1 84 ? -15.207 3.947 16.391 1.00 90.31 84 ALA A N 1
ATOM 636 C CA . ALA A 1 84 ? -15.151 3.572 17.802 1.00 90.31 84 ALA A CA 1
ATOM 637 C C . ALA A 1 84 ? -15.486 4.757 18.725 1.00 90.31 84 ALA A C 1
ATOM 639 O O . ALA A 1 84 ? -16.211 4.584 19.698 1.00 90.31 84 ALA A O 1
ATOM 640 N N . GLU A 1 85 ? -14.995 5.959 18.419 1.00 91.31 85 GLU A N 1
ATOM 641 C CA . GLU A 1 85 ? -15.312 7.186 19.165 1.00 91.31 85 GLU A CA 1
ATOM 642 C C . GLU A 1 85 ? -16.794 7.578 19.020 1.00 91.31 85 GLU A C 1
ATOM 644 O O . GLU A 1 85 ? -17.427 7.953 20.006 1.00 91.31 85 GLU A O 1
ATOM 649 N N . GLU A 1 86 ? -17.375 7.416 17.828 1.00 88.50 86 GLU A N 1
ATOM 650 C CA . GLU A 1 86 ? -18.813 7.589 17.577 1.00 88.50 86 GLU A CA 1
ATOM 651 C C . GLU A 1 86 ? -19.650 6.592 18.387 1.00 88.50 86 GLU A C 1
ATOM 653 O O . GLU A 1 86 ? -20.652 6.973 18.999 1.00 88.50 86 GLU A O 1
ATOM 658 N N . TYR A 1 87 ? -19.209 5.330 18.454 1.00 90.56 87 TYR A N 1
ATOM 659 C CA . TYR A 1 87 ? -19.842 4.319 19.296 1.00 90.56 87 TYR A CA 1
ATOM 660 C C . TYR A 1 87 ? -19.796 4.710 20.773 1.00 90.56 87 TYR A C 1
ATOM 662 O O . TYR A 1 87 ? -20.815 4.647 21.448 1.00 90.56 87 TYR A O 1
ATOM 670 N N . ILE A 1 88 ? -18.646 5.164 21.278 1.00 90.44 88 ILE A N 1
ATOM 671 C CA . ILE A 1 88 ? -18.507 5.613 22.673 1.00 90.44 88 ILE A CA 1
ATOM 672 C C . ILE A 1 88 ? -19.445 6.791 22.969 1.00 90.44 88 ILE A C 1
ATOM 674 O O . ILE A 1 88 ? -20.078 6.818 24.022 1.00 90.44 88 ILE A O 1
ATOM 678 N N . ALA A 1 89 ? -19.546 7.756 22.051 1.00 89.50 89 ALA A N 1
ATOM 679 C CA . ALA A 1 89 ? -20.393 8.933 22.228 1.00 89.50 89 ALA A CA 1
ATOM 680 C C . ALA A 1 89 ? -21.894 8.598 22.172 1.00 89.50 89 ALA A C 1
ATOM 682 O O . ALA A 1 89 ? -22.680 9.165 22.931 1.00 89.50 89 ALA A O 1
ATOM 683 N N . THR A 1 90 ? -22.297 7.684 21.281 1.00 89.50 90 THR A N 1
ATOM 684 C CA . THR A 1 90 ? -23.707 7.327 21.041 1.00 89.50 90 THR A CA 1
ATOM 685 C C . THR A 1 90 ? -23.908 5.821 20.793 1.00 89.50 90 THR A C 1
ATOM 687 O O . THR A 1 90 ? -24.226 5.404 19.676 1.00 89.50 90 THR A O 1
ATOM 690 N N . PRO A 1 91 ? -23.811 4.976 21.835 1.00 85.06 91 PRO A N 1
ATOM 691 C CA . PRO A 1 91 ? -23.709 3.519 21.670 1.00 85.06 91 PRO A CA 1
ATOM 692 C C . PRO A 1 91 ? -24.933 2.822 21.059 1.00 85.06 91 PRO A C 1
ATOM 694 O O . PRO A 1 91 ? -24.804 1.776 20.431 1.00 85.06 91 PRO A O 1
ATOM 697 N N . ARG A 1 92 ? -26.136 3.385 21.247 1.00 82.06 92 ARG A N 1
ATOM 698 C CA . ARG A 1 92 ? -27.412 2.811 20.766 1.00 82.06 92 ARG A CA 1
ATOM 699 C C . ARG A 1 92 ? -27.797 3.260 19.349 1.00 82.06 92 ARG A C 1
ATOM 701 O O . ARG A 1 92 ? -28.778 2.766 18.805 1.00 82.06 92 ARG A O 1
ATOM 708 N N . VAL A 1 93 ? -27.070 4.226 18.782 1.00 83.50 93 VAL A N 1
ATOM 709 C CA . VAL A 1 93 ? -27.373 4.854 17.477 1.00 83.50 93 VAL A CA 1
ATOM 710 C C . VAL A 1 93 ? -26.249 4.628 16.463 1.00 83.50 93 VAL A C 1
ATOM 712 O O . VAL A 1 93 ? -26.481 4.725 15.260 1.00 83.50 93 VAL A O 1
ATOM 715 N N . ALA A 1 94 ? -25.043 4.314 16.937 1.00 79.88 94 ALA A N 1
ATOM 716 C CA . ALA A 1 94 ? -23.877 4.096 16.100 1.00 79.88 94 ALA A CA 1
ATOM 717 C C . ALA A 1 94 ? -24.103 3.009 15.034 1.00 79.88 94 ALA A C 1
ATOM 719 O O . ALA A 1 94 ? -24.688 1.957 15.289 1.00 79.88 94 ALA A O 1
ATOM 720 N N . VAL A 1 95 ? -23.600 3.279 13.827 1.00 80.00 95 VAL A N 1
ATOM 721 C CA . VAL A 1 95 ? -23.820 2.444 12.633 1.00 80.00 95 VAL A CA 1
ATOM 722 C C . VAL A 1 95 ? -23.041 1.125 12.684 1.00 80.00 95 VAL A C 1
ATOM 724 O O . VAL A 1 95 ? -23.459 0.141 12.078 1.00 80.00 95 VAL A O 1
ATOM 727 N N . LEU A 1 96 ? -21.898 1.097 13.376 1.00 82.38 96 LEU A N 1
ATOM 728 C CA . LEU A 1 96 ? -20.988 -0.047 13.406 1.00 82.38 96 LEU A CA 1
ATOM 729 C C . LEU A 1 96 ? -20.825 -0.593 14.824 1.00 82.38 96 LEU A C 1
ATOM 731 O O . LEU A 1 96 ? -20.483 0.141 15.749 1.00 82.38 96 LEU A O 1
ATOM 735 N N . ASP A 1 97 ? -21.004 -1.904 14.956 1.00 87.19 97 ASP A N 1
ATOM 736 C CA . ASP A 1 97 ? -20.779 -2.638 16.198 1.00 87.19 97 ASP A CA 1
ATOM 737 C C . ASP A 1 97 ? -19.263 -2.779 16.487 1.00 87.19 97 ASP A C 1
ATOM 739 O O . ASP A 1 97 ? -18.481 -3.078 15.566 1.00 87.19 97 ASP A O 1
ATOM 743 N N . PRO A 1 98 ? -18.814 -2.602 17.746 1.00 89.12 98 PRO A N 1
ATOM 744 C CA . PRO A 1 98 ? -17.440 -2.860 18.169 1.00 89.12 98 PRO A CA 1
ATOM 745 C C . PRO A 1 98 ? -16.872 -4.212 17.720 1.00 89.12 98 PRO A C 1
ATOM 747 O O . PRO A 1 98 ? -15.692 -4.279 17.363 1.00 89.12 98 PRO A O 1
ATOM 750 N N . ASP A 1 99 ? -17.671 -5.279 17.660 1.00 89.94 99 ASP A N 1
ATOM 751 C CA . ASP A 1 99 ? -17.209 -6.592 17.198 1.00 89.94 99 ASP A CA 1
ATOM 752 C C . ASP A 1 99 ? -16.873 -6.601 15.700 1.00 89.94 99 ASP A C 1
ATOM 754 O O . ASP A 1 99 ? -15.882 -7.215 15.273 1.00 89.94 99 ASP A O 1
ATOM 758 N N . VAL A 1 100 ? -17.624 -5.855 14.883 1.00 88.69 100 VAL A N 1
ATOM 759 C CA . VAL A 1 100 ? -17.279 -5.638 13.470 1.00 88.69 100 VAL A CA 1
ATOM 760 C C . VAL A 1 100 ? -15.974 -4.855 13.364 1.00 88.69 100 VAL A C 1
ATOM 762 O O . VAL A 1 100 ? -15.070 -5.271 12.630 1.00 88.69 100 VAL A O 1
ATOM 765 N N . LEU A 1 101 ? -15.813 -3.791 14.157 1.00 90.00 101 LEU A N 1
ATOM 766 C CA . LEU A 1 101 ? -14.576 -3.007 14.198 1.00 90.00 101 LEU A CA 1
ATOM 767 C C . LEU A 1 101 ? -13.370 -3.864 14.621 1.00 90.00 101 LEU A C 1
ATOM 769 O O . LEU A 1 101 ? -12.278 -3.713 14.068 1.00 90.00 101 LEU A O 1
ATOM 773 N N . VAL A 1 102 ? -13.547 -4.825 15.539 1.00 91.00 102 VAL A N 1
ATOM 774 C CA . VAL A 1 102 ? -12.490 -5.771 15.945 1.00 91.00 102 VAL A CA 1
ATOM 775 C C . VAL A 1 102 ? -12.068 -6.645 14.769 1.00 91.00 102 VAL A C 1
ATOM 777 O O . VAL A 1 102 ? -10.867 -6.846 14.550 1.00 91.00 102 VAL A O 1
ATOM 780 N N . ARG A 1 103 ? -13.033 -7.182 14.011 1.00 90.62 103 ARG A N 1
ATOM 781 C CA . ARG A 1 103 ? -12.754 -8.006 12.824 1.00 90.62 103 ARG A CA 1
ATOM 782 C C . ARG A 1 103 ? -12.007 -7.198 11.763 1.00 90.62 103 ARG A C 1
ATOM 784 O O . ARG A 1 103 ? -10.955 -7.651 11.304 1.00 90.62 103 ARG A O 1
ATOM 791 N N . GLN A 1 104 ? -12.467 -5.983 11.464 1.00 88.69 104 GLN A N 1
ATOM 792 C CA . GLN A 1 104 ? -11.802 -5.083 10.515 1.00 88.69 104 GLN A CA 1
ATOM 793 C C . GLN A 1 104 ? -10.388 -4.716 10.975 1.00 88.69 104 GLN A C 1
ATOM 795 O O . GLN A 1 104 ? -9.440 -4.752 10.190 1.00 88.69 104 GLN A O 1
ATOM 800 N N . MET A 1 105 ? -10.191 -4.476 12.272 1.00 91.19 105 MET A N 1
ATOM 801 C CA . MET A 1 105 ? -8.873 -4.167 12.820 1.00 91.19 105 MET A CA 1
ATOM 802 C C . MET A 1 105 ? -7.904 -5.358 12.749 1.00 91.19 105 MET A C 1
ATOM 804 O O . MET A 1 105 ? -6.705 -5.176 12.508 1.00 91.19 105 MET A O 1
ATOM 808 N N . LYS A 1 106 ? -8.398 -6.591 12.933 1.00 90.62 106 LYS A N 1
ATOM 809 C CA . LYS A 1 106 ? -7.605 -7.816 12.724 1.00 90.62 106 LYS A CA 1
ATOM 810 C C . LYS A 1 106 ? -7.199 -7.965 11.259 1.00 90.62 106 LYS A C 1
ATOM 812 O O . LYS A 1 106 ? -6.039 -8.281 10.999 1.00 90.62 106 LYS A O 1
ATOM 817 N N . GLN A 1 107 ? -8.119 -7.713 10.328 1.00 88.25 107 GLN A N 1
ATOM 818 C CA . GLN A 1 107 ? -7.832 -7.761 8.896 1.00 88.25 107 GLN A CA 1
ATOM 819 C C . GLN A 1 107 ? -6.812 -6.688 8.499 1.00 88.25 107 GLN A C 1
ATOM 821 O O . GLN A 1 107 ? -5.778 -7.002 7.914 1.00 88.25 107 GLN A O 1
ATOM 826 N N . TRP A 1 108 ? -7.014 -5.443 8.938 1.00 88.69 108 TRP A N 1
ATOM 827 C CA . TRP A 1 108 ? -6.055 -4.360 8.729 1.00 88.69 108 TRP A CA 1
ATOM 828 C C . TRP A 1 108 ? -4.656 -4.720 9.233 1.00 88.69 108 TRP A C 1
ATOM 830 O O . TRP A 1 108 ? -3.659 -4.424 8.578 1.00 88.69 108 TRP A O 1
ATOM 840 N N . HIS A 1 109 ? -4.561 -5.360 10.402 1.00 88.69 109 HIS A N 1
ATOM 841 C CA . HIS A 1 109 ? -3.270 -5.736 10.965 1.00 88.69 109 HIS A CA 1
ATOM 842 C C . HIS A 1 109 ? -2.526 -6.765 10.107 1.00 88.69 109 HIS A C 1
ATOM 844 O O . HIS A 1 109 ? -1.306 -6.666 10.001 1.00 88.69 109 HIS A O 1
ATOM 850 N N . LYS A 1 110 ? -3.247 -7.702 9.479 1.00 87.31 110 LYS A N 1
ATOM 851 C CA . LYS A 1 110 ? -2.674 -8.653 8.515 1.00 87.31 110 LYS A CA 1
ATOM 852 C C . LYS A 1 110 ? -2.197 -7.951 7.242 1.00 87.31 110 LYS A C 1
ATOM 854 O O . LYS A 1 110 ? -1.145 -8.289 6.717 1.00 87.31 110 LYS A O 1
ATOM 859 N N . 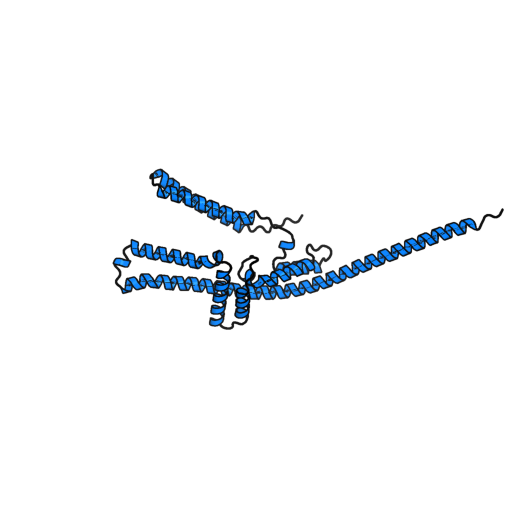ASP A 1 111 ? -2.921 -6.928 6.795 1.00 87.06 111 ASP A N 1
ATOM 860 C CA . ASP A 1 111 ? -2.666 -6.282 5.502 1.00 87.06 111 ASP A CA 1
ATOM 861 C C . ASP A 1 111 ? -1.808 -5.008 5.603 1.00 87.06 111 ASP A C 1
ATOM 863 O O . ASP A 1 111 ? -1.540 -4.345 4.596 1.00 87.06 111 ASP A O 1
ATOM 867 N N . ILE A 1 112 ? -1.359 -4.628 6.806 1.00 88.44 112 ILE A N 1
ATOM 868 C CA . ILE A 1 112 ? -0.722 -3.328 7.063 1.00 88.44 112 ILE A CA 1
ATOM 869 C C . ILE A 1 112 ? 0.491 -3.078 6.163 1.00 88.44 112 ILE A C 1
ATOM 871 O O . ILE A 1 112 ? 0.692 -1.954 5.697 1.00 88.44 112 ILE A O 1
ATOM 875 N N . SER A 1 113 ? 1.297 -4.101 5.889 1.00 87.25 113 SER A N 1
ATOM 876 C CA . SER A 1 113 ? 2.484 -4.000 5.037 1.00 87.25 113 SER A CA 1
ATOM 877 C C . SER A 1 113 ? 2.115 -3.707 3.588 1.00 87.25 113 SER A C 1
ATOM 879 O O . SER A 1 113 ? 2.661 -2.787 2.979 1.00 87.25 113 SER A O 1
ATOM 881 N N . VAL A 1 114 ? 1.125 -4.419 3.054 1.00 86.00 114 VAL A N 1
ATOM 882 C CA . VAL A 1 114 ? 0.626 -4.245 1.685 1.00 86.00 114 VAL A CA 1
ATOM 883 C C . VAL A 1 114 ? -0.019 -2.875 1.532 1.00 86.00 114 VAL A C 1
ATOM 885 O O . VAL A 1 114 ? 0.353 -2.108 0.642 1.00 86.00 114 VAL A O 1
ATOM 888 N N . ARG A 1 115 ? -0.890 -2.499 2.469 1.00 84.44 115 ARG A N 1
ATOM 889 C CA . ARG A 1 115 ? -1.560 -1.193 2.475 1.00 84.44 115 ARG A CA 1
ATOM 890 C C . ARG A 1 115 ? -0.572 -0.036 2.598 1.00 84.44 115 ARG A C 1
ATOM 892 O O . ARG A 1 115 ? -0.747 0.999 1.958 1.00 84.44 115 ARG A O 1
ATOM 899 N N . SER A 1 116 ? 0.541 -0.233 3.306 1.00 86.50 116 SER A N 1
ATOM 900 C CA . SER A 1 116 ? 1.626 0.758 3.391 1.00 86.50 116 SER A CA 1
ATOM 901 C C . SER A 1 116 ? 2.361 0.981 2.063 1.00 86.50 116 SER A C 1
ATOM 903 O O . SER A 1 116 ? 2.984 2.025 1.879 1.00 86.50 116 SER A O 1
ATOM 905 N N . THR A 1 117 ? 2.250 0.058 1.102 1.00 83.69 117 THR A N 1
ATOM 906 C CA . THR A 1 117 ? 2.739 0.255 -0.276 1.00 83.69 117 THR A CA 1
ATOM 907 C C . THR A 1 117 ? 1.758 1.023 -1.177 1.00 83.69 117 THR A C 1
ATOM 909 O O . THR A 1 117 ? 2.028 1.203 -2.368 1.00 83.69 117 THR A O 1
ATOM 912 N N . ASN A 1 1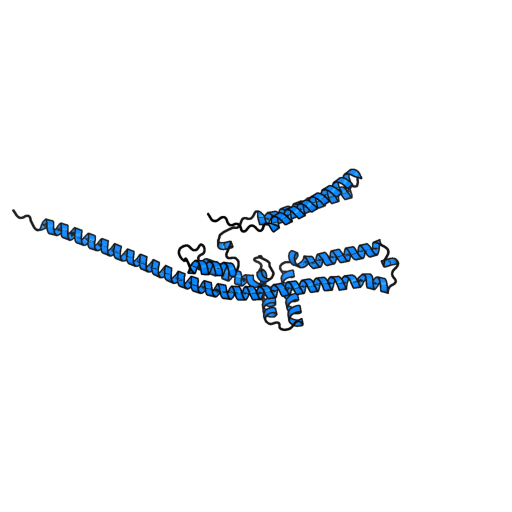18 ? 0.656 1.539 -0.612 1.00 82.06 118 ASN A N 1
ATOM 913 C CA . ASN A 1 118 ? -0.442 2.200 -1.321 1.00 82.06 118 ASN A CA 1
ATOM 914 C C . ASN A 1 118 ? -1.154 1.256 -2.306 1.00 82.06 118 ASN A C 1
ATOM 916 O O . ASN A 1 118 ? -1.353 1.594 -3.480 1.00 82.06 118 ASN A O 1
ATOM 920 N N . ILE A 1 119 ? -1.448 0.037 -1.843 1.00 78.31 119 ILE A N 1
ATOM 921 C CA . ILE A 1 119 ? -2.154 -1.007 -2.590 1.00 78.31 119 ILE A CA 1
ATOM 922 C C . ILE A 1 119 ? -3.228 -1.596 -1.681 1.00 78.31 119 ILE A C 1
ATOM 924 O O . ILE A 1 119 ? -2.945 -1.986 -0.553 1.00 78.31 119 ILE A O 1
ATOM 928 N N . SER A 1 120 ? -4.461 -1.643 -2.177 1.00 64.06 120 SER A N 1
ATOM 929 C CA . SER A 1 120 ? -5.644 -2.134 -1.465 1.00 64.06 120 SER A CA 1
ATOM 930 C C . SER A 1 120 ? -5.938 -3.613 -1.752 1.00 64.06 120 SER A C 1
ATOM 932 O O . SER A 1 120 ? -7.096 -4.007 -1.758 1.00 64.06 120 SER A O 1
ATOM 934 N N . ALA A 1 121 ? -4.919 -4.406 -2.092 1.00 63.66 121 ALA A N 1
ATOM 935 C CA . ALA A 1 121 ? -5.094 -5.796 -2.502 1.00 63.66 121 ALA A CA 1
ATOM 936 C C . ALA A 1 121 ? -4.998 -6.743 -1.302 1.00 63.66 121 ALA A C 1
ATOM 938 O O . ALA A 1 121 ? -4.090 -6.598 -0.483 1.00 63.66 121 ALA A O 1
ATOM 939 N N . ASP A 1 122 ? -5.860 -7.758 -1.276 1.00 67.44 122 ASP A N 1
ATOM 940 C CA . ASP A 1 122 ? -5.900 -8.817 -0.255 1.00 67.44 122 ASP A CA 1
ATOM 941 C C . ASP A 1 122 ? -4.809 -9.882 -0.491 1.00 67.44 122 ASP A C 1
ATOM 943 O O . ASP A 1 122 ? -5.052 -11.086 -0.460 1.00 67.44 122 ASP A O 1
ATOM 947 N N . ALA A 1 123 ? -3.589 -9.445 -0.809 1.00 74.81 123 ALA A N 1
ATOM 948 C CA . ALA A 1 123 ? -2.469 -10.328 -1.113 1.00 74.81 123 ALA A CA 1
ATOM 949 C C . ALA A 1 123 ? -1.452 -10.298 0.029 1.00 74.81 123 ALA A C 1
ATOM 951 O O . ALA A 1 123 ? -0.725 -9.322 0.184 1.00 74.81 123 ALA A O 1
ATOM 952 N N . GLN A 1 124 ? -1.367 -11.374 0.808 1.00 78.75 124 GLN A N 1
ATOM 953 C CA . GLN A 1 124 ? -0.415 -11.483 1.916 1.00 78.75 124 GLN A CA 1
ATOM 954 C C . GLN A 1 124 ? 0.962 -11.939 1.422 1.00 78.75 124 GLN A C 1
ATOM 956 O O . GLN A 1 124 ? 1.079 -12.778 0.529 1.00 78.75 124 GLN A O 1
ATOM 961 N N . SER A 1 125 ? 2.028 -11.381 2.001 1.00 82.81 125 SER A N 1
ATOM 962 C CA . SER A 1 125 ? 3.400 -11.757 1.655 1.00 82.81 125 SER A CA 1
ATOM 963 C C . SER A 1 125 ? 4.329 -11.608 2.848 1.00 82.81 125 SER A C 1
ATOM 965 O O . SER A 1 125 ? 4.742 -10.503 3.198 1.00 82.81 125 SER A O 1
ATOM 967 N N . GLN A 1 126 ? 4.752 -12.750 3.388 1.00 87.44 126 GLN A N 1
ATOM 968 C CA . GLN A 1 126 ? 5.699 -12.813 4.499 1.00 87.44 126 GLN A CA 1
ATOM 969 C C . GLN A 1 126 ? 7.014 -12.083 4.183 1.00 87.44 126 GLN A C 1
ATOM 971 O O . GLN A 1 126 ? 7.551 -11.365 5.016 1.00 87.44 126 GLN A O 1
ATOM 976 N N . ARG A 1 127 ? 7.496 -12.166 2.934 1.00 87.88 127 ARG A N 1
ATOM 977 C CA . ARG A 1 127 ? 8.709 -11.448 2.498 1.00 87.88 127 ARG A CA 1
ATOM 978 C C . ARG A 1 127 ? 8.560 -9.931 2.589 1.00 87.88 127 ARG A C 1
ATOM 980 O O . ARG A 1 127 ? 9.543 -9.235 2.842 1.00 87.88 127 ARG A O 1
ATOM 987 N N . LEU A 1 128 ? 7.361 -9.414 2.319 1.00 88.81 128 LEU A N 1
ATOM 988 C CA . LEU A 1 128 ? 7.081 -7.986 2.421 1.00 88.81 128 LEU A CA 1
ATOM 989 C C . 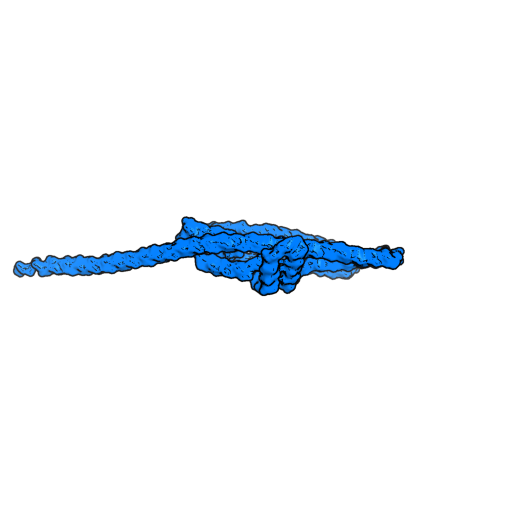LEU A 1 128 ? 7.023 -7.566 3.894 1.00 88.81 128 LEU A C 1
ATOM 991 O O . LEU A 1 128 ? 7.636 -6.561 4.252 1.00 88.81 128 LEU A O 1
ATOM 995 N N . ASP A 1 129 ? 6.366 -8.360 4.741 1.00 89.94 129 ASP A N 1
ATOM 996 C CA . ASP A 1 129 ? 6.311 -8.142 6.191 1.00 89.94 129 ASP A CA 1
ATOM 997 C C . ASP A 1 129 ? 7.710 -8.132 6.815 1.00 89.94 129 ASP A C 1
ATOM 999 O O . ASP A 1 129 ? 8.078 -7.183 7.513 1.00 89.94 129 ASP A O 1
ATOM 1003 N N . ASP A 1 130 ? 8.540 -9.121 6.483 1.00 89.88 130 ASP A N 1
ATOM 1004 C CA . ASP A 1 130 ? 9.931 -9.209 6.929 1.00 89.88 130 ASP A CA 1
ATOM 1005 C C . ASP A 1 130 ? 10.742 -7.984 6.488 1.00 89.88 130 ASP A C 1
ATOM 1007 O O . ASP A 1 130 ? 11.525 -7.426 7.265 1.00 89.88 130 ASP A O 1
ATOM 1011 N N . ALA A 1 131 ? 10.533 -7.509 5.255 1.00 90.75 131 ALA A N 1
ATOM 1012 C CA . ALA A 1 131 ? 11.197 -6.314 4.750 1.00 90.75 131 ALA A CA 1
ATOM 1013 C C . ALA A 1 131 ? 10.795 -5.055 5.540 1.00 90.75 131 ALA A C 1
ATOM 1015 O O . ALA A 1 131 ? 11.666 -4.248 5.880 1.00 90.75 131 ALA A O 1
ATOM 1016 N N . PHE A 1 132 ? 9.515 -4.899 5.897 1.00 91.75 132 PHE A N 1
ATOM 1017 C CA . PHE A 1 132 ? 9.056 -3.809 6.766 1.00 91.75 132 PHE A CA 1
ATOM 1018 C C . PHE A 1 132 ? 9.585 -3.938 8.198 1.00 91.75 132 PHE A C 1
ATOM 1020 O O . PHE A 1 132 ? 10.003 -2.937 8.794 1.00 91.75 132 PHE A O 1
ATOM 1027 N N . HIS A 1 133 ? 9.647 -5.154 8.743 1.00 89.25 133 HIS A N 1
ATOM 1028 C CA . HIS A 1 133 ? 10.233 -5.409 10.056 1.00 89.25 133 HIS A CA 1
ATOM 1029 C C . HIS A 1 133 ? 11.721 -5.049 10.094 1.00 89.25 133 HIS A C 1
ATOM 1031 O O . HIS A 1 133 ? 12.153 -4.341 11.010 1.00 89.25 133 HIS A O 1
ATOM 1037 N N . LEU A 1 134 ? 12.497 -5.438 9.081 1.00 88.88 134 LEU A N 1
ATOM 1038 C CA . LEU A 1 134 ? 13.902 -5.050 8.943 1.00 88.88 134 LEU A CA 1
ATOM 1039 C C . LEU A 1 134 ? 14.057 -3.533 8.772 1.00 88.88 134 LEU A C 1
ATOM 1041 O O . LEU A 1 134 ? 14.888 -2.916 9.442 1.00 88.88 134 LEU A O 1
ATOM 1045 N N . ALA A 1 135 ? 13.220 -2.909 7.941 1.00 88.75 135 ALA A N 1
ATOM 1046 C CA . ALA A 1 135 ? 13.238 -1.465 7.724 1.00 88.75 135 ALA A CA 1
ATOM 1047 C C . ALA A 1 135 ? 12.920 -0.665 8.996 1.00 88.75 135 ALA A C 1
ATOM 1049 O O . ALA A 1 135 ? 13.472 0.416 9.197 1.00 88.75 135 ALA A O 1
ATOM 1050 N N . SER A 1 136 ? 12.078 -1.199 9.887 1.00 85.88 136 SER A N 1
ATOM 1051 C CA . SER A 1 136 ? 11.757 -0.557 11.168 1.00 85.88 136 SER A CA 1
ATOM 1052 C C . SER A 1 136 ? 12.964 -0.441 12.108 1.00 85.88 136 SER A C 1
ATOM 1054 O O . SER A 1 136 ? 13.007 0.470 12.935 1.00 85.88 136 SER A O 1
ATOM 1056 N N . ARG A 1 137 ? 13.962 -1.323 11.951 1.00 87.94 137 ARG A N 1
ATOM 1057 C CA . ARG A 1 137 ? 15.198 -1.357 12.752 1.00 87.94 137 ARG A CA 1
ATOM 1058 C C . ARG A 1 137 ? 16.369 -0.635 12.079 1.00 87.94 137 ARG A C 1
ATOM 1060 O O . ARG A 1 137 ? 17.388 -0.391 12.723 1.00 87.94 137 ARG A O 1
ATOM 1067 N N . ALA A 1 138 ? 16.250 -0.294 10.797 1.00 87.88 138 ALA A N 1
ATOM 1068 C CA . ALA A 1 138 ? 17.315 0.361 10.051 1.00 87.88 138 ALA A CA 1
ATOM 1069 C C . ALA A 1 138 ? 17.546 1.799 10.556 1.00 87.88 138 ALA A C 1
ATOM 1071 O O . ALA A 1 138 ? 16.623 2.613 10.616 1.00 87.88 138 ALA A O 1
ATOM 1072 N N . ARG A 1 139 ? 18.801 2.118 10.893 1.00 85.12 139 ARG A N 1
ATOM 1073 C CA . ARG A 1 139 ? 19.265 3.470 11.245 1.00 85.12 139 ARG A CA 1
ATOM 1074 C C . ARG A 1 139 ? 20.391 3.886 10.297 1.00 85.12 139 ARG A C 1
ATOM 1076 O O . ARG A 1 139 ? 21.259 3.070 9.990 1.00 85.12 139 ARG A O 1
ATOM 1083 N N . GLY A 1 140 ? 20.379 5.145 9.861 1.00 87.38 140 GLY A N 1
ATOM 1084 C CA . GLY A 1 140 ? 21.358 5.702 8.922 1.00 87.38 140 GLY A CA 1
ATOM 1085 C C . GLY A 1 140 ? 20.959 5.561 7.448 1.00 87.38 140 GLY A C 1
ATOM 1086 O O . GLY A 1 140 ? 20.210 4.658 7.072 1.00 87.38 140 GLY A O 1
ATOM 1087 N N . PHE A 1 141 ? 21.476 6.470 6.617 1.00 88.25 141 PHE A N 1
ATOM 1088 C CA . PHE A 1 141 ? 21.076 6.635 5.216 1.00 88.25 141 PHE A CA 1
ATOM 1089 C C . PHE A 1 141 ? 21.270 5.362 4.378 1.00 88.25 141 PHE A C 1
ATOM 1091 O O . PHE A 1 141 ? 20.320 4.876 3.777 1.00 88.25 141 PHE A O 1
ATOM 1098 N N . ILE A 1 142 ? 22.459 4.749 4.412 1.00 88.69 142 ILE A N 1
ATOM 1099 C CA . ILE A 1 142 ? 22.781 3.562 3.594 1.00 88.69 142 ILE A CA 1
ATOM 1100 C C . ILE A 1 142 ? 21.870 2.373 3.937 1.00 88.69 142 ILE A C 1
ATOM 1102 O O . ILE A 1 142 ? 21.298 1.736 3.050 1.00 88.69 142 ILE A O 1
ATOM 1106 N N . LYS A 1 143 ? 21.690 2.086 5.235 1.00 90.44 143 LYS A N 1
ATOM 1107 C CA . LYS A 1 143 ? 20.831 0.982 5.696 1.00 90.44 143 LYS A CA 1
ATOM 1108 C C . LYS A 1 143 ? 19.368 1.223 5.319 1.00 90.44 143 LYS A C 1
ATOM 1110 O O . LYS A 1 143 ? 18.679 0.283 4.931 1.00 90.44 143 LYS A O 1
ATOM 1115 N N . LEU A 1 144 ? 18.908 2.472 5.396 1.00 90.19 144 LEU A N 1
ATOM 1116 C CA . LEU A 1 144 ? 17.555 2.873 5.020 1.00 90.19 144 LEU A CA 1
ATOM 1117 C C . LEU A 1 144 ? 17.313 2.760 3.509 1.00 90.19 144 LEU A C 1
ATOM 1119 O O . LEU A 1 144 ? 16.267 2.255 3.103 1.00 90.19 144 LEU A O 1
ATOM 1123 N N . THR A 1 145 ? 18.274 3.170 2.680 1.00 90.94 145 THR A N 1
ATOM 1124 C CA . THR A 1 145 ? 18.194 3.035 1.218 1.00 90.94 145 THR A CA 1
ATOM 1125 C C . THR A 1 145 ? 18.137 1.564 0.813 1.00 90.94 145 THR A C 1
ATOM 1127 O O . THR A 1 145 ? 17.248 1.175 0.058 1.00 90.94 145 THR A O 1
ATOM 1130 N N . ASN A 1 146 ? 18.997 0.715 1.385 1.00 92.94 146 ASN A N 1
ATOM 1131 C CA . ASN A 1 146 ? 18.964 -0.730 1.136 1.00 92.94 146 ASN A CA 1
ATOM 1132 C C . ASN A 1 146 ? 17.624 -1.355 1.576 1.00 92.94 146 ASN A C 1
ATOM 1134 O O . ASN A 1 146 ? 17.001 -2.097 0.820 1.00 92.94 146 ASN A O 1
ATOM 1138 N N . ALA A 1 147 ? 17.121 -1.001 2.763 1.00 91.38 147 ALA A N 1
ATOM 1139 C CA . ALA A 1 147 ? 15.812 -1.463 3.228 1.00 91.38 147 ALA A CA 1
ATOM 1140 C C . ALA A 1 147 ? 14.663 -1.005 2.306 1.00 91.38 147 ALA A C 1
ATOM 1142 O O . ALA A 1 147 ? 13.761 -1.786 2.007 1.00 91.38 147 ALA A O 1
ATOM 1143 N N . SER A 1 148 ? 14.726 0.230 1.804 1.00 91.94 148 SER A N 1
ATOM 1144 C CA . SER A 1 148 ? 13.740 0.786 0.868 1.00 91.94 148 SER A CA 1
ATOM 1145 C C . SER A 1 148 ? 13.736 0.034 -0.464 1.00 91.94 148 SER A C 1
ATOM 1147 O O . SER A 1 148 ? 12.669 -0.325 -0.959 1.00 91.94 148 SER A O 1
ATOM 1149 N N . LEU A 1 149 ? 14.917 -0.269 -1.014 1.00 93.62 149 LEU A N 1
ATOM 1150 C CA . LEU A 1 149 ? 15.055 -1.067 -2.235 1.00 93.62 149 LEU A CA 1
ATOM 1151 C C . LEU A 1 149 ? 14.556 -2.504 -2.039 1.00 93.62 149 LEU A C 1
ATOM 1153 O O . LEU A 1 149 ? 13.877 -3.037 -2.914 1.00 93.62 149 LEU A O 1
ATOM 1157 N N . ARG A 1 150 ? 14.814 -3.119 -0.877 1.00 93.94 150 ARG A N 1
ATOM 1158 C CA . ARG A 1 150 ? 14.275 -4.448 -0.541 1.00 93.94 150 ARG A CA 1
ATOM 1159 C C . ARG A 1 150 ? 12.748 -4.458 -0.489 1.00 93.94 150 ARG A C 1
ATOM 1161 O O . ARG A 1 150 ? 12.144 -5.374 -1.040 1.00 93.94 150 ARG A O 1
ATOM 1168 N N . ILE A 1 151 ? 12.127 -3.441 0.116 1.00 93.25 151 ILE A N 1
ATOM 1169 C CA . ILE A 1 151 ? 10.662 -3.292 0.124 1.00 93.25 151 ILE A CA 1
ATOM 1170 C C . ILE A 1 151 ? 10.137 -3.121 -1.300 1.00 93.25 151 ILE A C 1
ATOM 1172 O O . ILE A 1 151 ? 9.175 -3.787 -1.672 1.00 93.25 151 ILE A O 1
ATOM 1176 N N . TYR A 1 152 ? 10.784 -2.281 -2.114 1.00 92.88 152 TYR A N 1
ATOM 1177 C CA . TYR A 1 152 ? 10.397 -2.100 -3.512 1.00 92.88 152 TYR A CA 1
ATOM 1178 C C . TYR A 1 152 ? 10.461 -3.419 -4.286 1.00 92.88 152 TYR A C 1
ATOM 1180 O O . TYR A 1 152 ? 9.521 -3.762 -4.993 1.00 92.88 152 TYR A O 1
ATOM 1188 N N . TYR A 1 153 ? 11.536 -4.189 -4.119 1.00 93.50 153 TYR A N 1
ATOM 1189 C CA . TYR A 1 153 ? 11.706 -5.482 -4.775 1.00 93.50 153 TYR A CA 1
ATOM 1190 C C . TYR A 1 153 ? 10.678 -6.525 -4.310 1.00 93.50 153 TYR A C 1
ATOM 1192 O O . TYR A 1 153 ? 10.112 -7.248 -5.131 1.00 93.50 153 TYR A O 1
ATOM 1200 N N . ALA A 1 154 ? 10.397 -6.593 -3.006 1.00 91.50 154 ALA A N 1
ATOM 1201 C CA . ALA A 1 154 ? 9.357 -7.468 -2.469 1.00 91.50 154 ALA A CA 1
ATOM 1202 C C . ALA A 1 154 ? 7.970 -7.091 -3.021 1.00 91.50 154 ALA A C 1
ATOM 1204 O O . ALA A 1 154 ? 7.213 -7.967 -3.438 1.00 91.50 154 ALA A O 1
ATOM 1205 N N . ALA A 1 155 ? 7.670 -5.792 -3.096 1.00 89.19 155 ALA A N 1
ATOM 1206 C CA . ALA A 1 155 ? 6.427 -5.284 -3.662 1.00 89.19 155 ALA A CA 1
ATOM 1207 C C . ALA A 1 155 ? 6.341 -5.496 -5.185 1.00 89.19 155 ALA A C 1
ATOM 1209 O O . ALA A 1 155 ? 5.268 -5.812 -5.690 1.00 89.19 155 ALA A O 1
ATOM 1210 N N . LEU A 1 156 ? 7.462 -5.403 -5.908 1.00 91.44 156 LEU A N 1
ATOM 1211 C CA . LEU A 1 156 ? 7.560 -5.701 -7.340 1.00 91.44 156 LEU A CA 1
ATOM 1212 C C . LEU A 1 156 ? 7.203 -7.155 -7.644 1.00 91.44 156 LEU A C 1
ATOM 1214 O O . LEU A 1 156 ? 6.469 -7.408 -8.593 1.00 91.44 156 LEU A O 1
ATOM 1218 N N . LYS A 1 157 ? 7.679 -8.102 -6.829 1.00 89.81 157 LYS A N 1
ATOM 1219 C CA . LYS A 1 157 ? 7.322 -9.520 -6.983 1.00 89.81 157 LYS A CA 1
ATOM 1220 C C . LYS A 1 157 ? 5.842 -9.787 -6.738 1.00 89.81 157 LYS A C 1
ATOM 1222 O O . LYS A 1 157 ? 5.278 -10.658 -7.387 1.00 89.81 157 LYS A O 1
ATOM 1227 N N . LEU A 1 158 ? 5.239 -9.067 -5.795 1.00 86.19 158 LEU A N 1
ATOM 1228 C CA . LEU A 1 158 ? 3.837 -9.255 -5.433 1.00 86.19 158 LEU A CA 1
ATOM 1229 C C . LEU A 1 158 ? 2.885 -8.556 -6.418 1.00 86.19 158 LEU A C 1
ATOM 1231 O O . LEU A 1 158 ? 1.832 -9.092 -6.744 1.00 86.19 158 LEU A O 1
ATOM 1235 N N . PHE A 1 159 ? 3.265 -7.381 -6.924 1.00 86.81 159 PHE A N 1
ATOM 1236 C CA . PHE A 1 159 ? 2.438 -6.546 -7.798 1.00 86.81 159 PHE A CA 1
ATOM 1237 C C . PHE A 1 159 ? 3.220 -6.078 -9.036 1.00 86.81 159 PHE A C 1
ATOM 1239 O O . PHE A 1 159 ? 3.484 -4.877 -9.185 1.00 86.81 159 PHE A O 1
ATOM 1246 N N . PRO A 1 160 ? 3.580 -6.995 -9.954 1.00 86.19 160 PRO A N 1
ATOM 1247 C CA . PRO A 1 160 ? 4.487 -6.699 -11.059 1.00 86.19 160 PRO A CA 1
ATOM 1248 C C . PRO A 1 160 ? 3.992 -5.526 -11.902 1.00 86.19 160 PRO A C 1
ATOM 1250 O O . PRO A 1 160 ? 4.715 -4.549 -12.050 1.00 86.19 160 PRO A O 1
ATOM 1253 N N . PHE A 1 161 ? 2.730 -5.526 -12.336 1.00 83.44 161 PHE A N 1
ATOM 1254 C CA . PHE A 1 161 ? 2.181 -4.484 -13.216 1.00 83.44 161 PHE A CA 1
ATOM 1255 C C . PHE A 1 161 ? 2.313 -3.047 -12.678 1.00 83.44 161 PHE A C 1
ATOM 1257 O O . PHE A 1 161 ? 2.492 -2.111 -13.451 1.00 83.44 161 PHE A O 1
ATOM 1264 N N . ARG A 1 162 ? 2.272 -2.845 -11.354 1.00 80.81 162 ARG A N 1
ATOM 1265 C CA . ARG A 1 162 ? 2.313 -1.506 -10.733 1.00 80.81 162 ARG A CA 1
ATOM 1266 C C . ARG A 1 162 ? 3.733 -1.010 -10.444 1.00 80.81 162 ARG A C 1
ATOM 1268 O O . ARG A 1 162 ? 3.955 0.199 -10.314 1.00 80.81 162 ARG A O 1
ATOM 1275 N N . PHE A 1 163 ? 4.686 -1.924 -10.287 1.00 85.81 163 PHE A N 1
ATOM 1276 C CA . PHE A 1 163 ? 6.080 -1.599 -9.972 1.00 85.81 163 PHE A CA 1
ATOM 1277 C C . PHE A 1 163 ? 7.034 -1.834 -11.152 1.00 85.81 163 PHE A C 1
ATOM 1279 O O . PHE A 1 163 ? 8.148 -1.315 -11.111 1.00 85.81 163 PHE A O 1
ATOM 1286 N N . LEU A 1 164 ? 6.615 -2.535 -12.216 1.00 91.38 164 LEU A N 1
ATOM 1287 C CA . LEU A 1 164 ? 7.396 -2.666 -13.452 1.00 91.38 164 LEU A CA 1
ATOM 1288 C C . LEU A 1 164 ? 7.410 -1.378 -14.275 1.00 91.38 164 LEU A C 1
ATOM 1290 O O . LEU A 1 164 ? 8.308 -1.220 -15.090 1.00 91.38 164 LEU A O 1
ATOM 1294 N N . TRP A 1 165 ? 6.442 -0.474 -14.089 1.00 88.69 165 TRP A N 1
ATOM 1295 C CA . TRP A 1 165 ? 6.278 0.692 -14.965 1.00 88.69 165 TRP A CA 1
ATOM 1296 C C . TRP A 1 165 ? 7.565 1.508 -15.185 1.00 88.69 165 TRP A C 1
ATOM 1298 O O . TRP A 1 165 ? 7.919 1.714 -16.340 1.00 88.69 165 TRP A O 1
ATOM 1308 N N . PRO A 1 166 ? 8.348 1.877 -14.150 1.00 89.94 166 PRO A N 1
ATOM 1309 C CA . PRO A 1 166 ? 9.607 2.598 -14.356 1.00 89.94 166 PRO A CA 1
ATOM 1310 C C . PRO A 1 166 ? 10.641 1.799 -15.158 1.00 89.94 166 PRO A C 1
ATOM 1312 O O . PRO A 1 166 ? 11.415 2.384 -15.906 1.00 89.94 166 PRO A O 1
ATOM 1315 N N . ILE A 1 167 ? 10.648 0.470 -15.013 1.00 91.62 167 ILE A N 1
ATOM 1316 C CA . ILE A 1 167 ? 11.549 -0.429 -15.746 1.00 91.62 167 ILE A CA 1
ATOM 1317 C C . ILE A 1 167 ? 11.111 -0.517 -17.212 1.00 91.62 167 ILE A C 1
ATOM 1319 O O . ILE A 1 167 ? 11.944 -0.433 -18.104 1.00 91.62 167 ILE A O 1
ATOM 1323 N N . LEU A 1 168 ? 9.806 -0.627 -17.475 1.00 89.75 168 LEU A N 1
ATOM 1324 C CA . LEU A 1 168 ? 9.265 -0.618 -18.836 1.00 89.75 168 LEU A CA 1
ATOM 1325 C C . LEU A 1 168 ? 9.530 0.718 -19.531 1.00 89.75 168 LEU A C 1
ATOM 1327 O O . LEU A 1 168 ? 10.017 0.724 -20.657 1.00 89.75 168 LEU A O 1
ATOM 1331 N N . SER A 1 169 ? 9.283 1.846 -18.858 1.00 85.38 169 SER A N 1
ATOM 1332 C CA . SER A 1 169 ? 9.591 3.174 -19.399 1.00 85.38 169 SER A CA 1
ATOM 1333 C C . SER A 1 169 ? 11.086 3.335 -19.685 1.00 85.38 169 SER A C 1
ATOM 1335 O O . SER A 1 169 ? 11.450 3.875 -20.726 1.00 85.38 169 SER A O 1
ATOM 1337 N N . ALA A 1 170 ? 11.949 2.821 -18.804 1.00 91.12 170 ALA A N 1
ATOM 1338 C CA . ALA A 1 170 ? 13.391 2.782 -19.017 1.00 91.12 170 ALA A CA 1
ATOM 1339 C C . ALA A 1 170 ? 13.777 1.959 -20.254 1.00 91.12 170 ALA A C 1
ATOM 1341 O O . ALA A 1 170 ? 14.570 2.423 -21.068 1.00 91.12 170 ALA A O 1
ATOM 1342 N N . LEU A 1 171 ? 13.197 0.768 -20.426 1.00 92.44 171 LEU A N 1
ATOM 1343 C CA . LEU A 1 171 ? 13.454 -0.085 -21.588 1.00 92.44 171 LEU A CA 1
ATOM 1344 C C . LEU A 1 171 ? 13.001 0.577 -22.892 1.00 92.44 171 LEU A C 1
ATOM 1346 O O . LEU A 1 171 ? 13.776 0.619 -23.841 1.00 92.44 171 LEU A O 1
ATOM 1350 N N . VAL A 1 172 ? 11.789 1.139 -22.929 1.00 91.06 172 VAL A N 1
ATOM 1351 C CA . VAL A 1 172 ? 11.272 1.859 -24.106 1.00 91.06 172 VAL A CA 1
ATOM 1352 C C . VAL A 1 172 ? 12.169 3.046 -24.451 1.00 91.06 172 VAL A C 1
ATOM 1354 O O . VAL A 1 172 ? 12.513 3.232 -25.617 1.00 91.06 172 VAL A O 1
ATOM 1357 N N . TYR A 1 173 ? 12.601 3.814 -23.447 1.00 90.44 173 TYR A N 1
ATOM 1358 C CA . TYR A 1 173 ? 13.528 4.924 -23.648 1.00 90.44 173 TYR A CA 1
ATOM 1359 C C . TYR A 1 173 ? 14.872 4.455 -24.220 1.00 90.44 173 TYR A C 1
ATOM 1361 O O . TYR A 1 173 ? 15.356 5.044 -25.182 1.00 90.44 173 TYR A O 1
ATOM 1369 N N . LEU A 1 174 ? 15.467 3.391 -23.669 1.00 92.75 174 LEU A N 1
ATOM 1370 C CA . LEU A 1 174 ? 16.750 2.863 -24.144 1.00 92.75 174 LEU A CA 1
ATOM 1371 C C . LEU A 1 174 ? 16.647 2.330 -25.576 1.00 92.75 174 LEU A C 1
ATOM 1373 O O . LEU A 1 174 ? 17.474 2.679 -26.414 1.00 92.75 174 LEU A O 1
ATOM 1377 N N . VAL A 1 175 ? 15.609 1.547 -25.881 1.00 89.12 175 VAL A N 1
ATOM 1378 C CA . VAL A 1 175 ? 15.360 1.037 -27.237 1.00 89.12 175 VAL A CA 1
ATOM 1379 C C . VAL A 1 175 ? 15.177 2.189 -28.222 1.00 89.12 175 VAL A C 1
ATOM 1381 O O . VAL A 1 175 ? 15.817 2.193 -29.270 1.00 89.12 175 VAL A O 1
ATOM 1384 N N . GLY A 1 176 ? 14.366 3.193 -27.875 1.00 85.38 176 GLY A N 1
ATOM 1385 C CA . GLY A 1 176 ? 14.162 4.374 -28.714 1.00 85.38 176 GLY A CA 1
ATOM 1386 C C . GLY A 1 176 ? 15.445 5.181 -28.926 1.00 85.38 176 GLY A C 1
ATOM 1387 O O . GLY A 1 176 ? 15.730 5.595 -30.048 1.00 85.38 176 GLY A O 1
ATOM 1388 N N . ASN A 1 177 ? 16.252 5.356 -27.876 1.00 85.94 177 ASN A N 1
ATOM 1389 C CA . ASN A 1 177 ? 17.526 6.069 -27.951 1.00 85.94 177 ASN A CA 1
ATOM 1390 C C . ASN A 1 177 ? 18.521 5.357 -28.883 1.00 85.94 177 ASN A C 1
ATOM 1392 O O . ASN A 1 177 ? 19.109 5.996 -29.755 1.00 85.94 177 ASN A O 1
ATOM 1396 N N . TYR A 1 178 ? 18.651 4.032 -28.769 1.00 86.56 178 TYR A N 1
ATOM 1397 C CA . TYR A 1 178 ? 19.520 3.257 -29.658 1.00 86.56 178 TYR A CA 1
ATOM 1398 C C . TYR A 1 178 ? 19.008 3.203 -31.087 1.00 86.56 178 TYR A C 1
ATOM 1400 O O . TYR A 1 178 ? 19.796 3.344 -32.019 1.00 86.56 178 TYR A O 1
ATOM 1408 N N . TRP A 1 179 ? 17.698 3.049 -31.271 1.00 85.44 179 TRP A N 1
ATOM 1409 C CA . TRP A 1 179 ? 17.085 3.089 -32.592 1.00 85.44 179 TRP A CA 1
ATOM 1410 C C . TRP A 1 179 ? 17.381 4.414 -33.297 1.00 85.44 179 TRP A C 1
ATOM 1412 O O . TRP A 1 179 ? 17.819 4.424 -34.447 1.00 85.44 179 TRP A O 1
ATOM 1422 N N . PHE A 1 180 ? 17.226 5.529 -32.578 1.00 82.62 180 PHE A N 1
ATOM 1423 C CA . PHE A 1 180 ? 17.565 6.853 -33.082 1.00 82.62 180 PHE A CA 1
ATOM 1424 C C . PHE A 1 180 ? 19.053 6.964 -33.430 1.00 82.62 180 PHE A C 1
ATOM 1426 O O . PHE A 1 180 ? 19.372 7.360 -34.543 1.00 82.62 180 PHE A O 1
ATOM 1433 N N . ALA A 1 181 ? 19.956 6.545 -32.537 1.00 82.06 181 ALA A N 1
ATOM 1434 C CA . ALA A 1 181 ? 21.403 6.623 -32.756 1.00 82.06 181 ALA A CA 1
ATOM 1435 C C . ALA A 1 181 ? 21.904 5.775 -33.945 1.00 82.06 181 ALA A C 1
ATOM 1437 O O . ALA A 1 181 ? 22.920 6.108 -34.566 1.00 82.06 181 ALA A O 1
ATOM 1438 N N . ILE A 1 182 ? 21.210 4.673 -34.260 1.00 82.19 182 ILE A N 1
ATOM 1439 C CA . ILE A 1 182 ? 21.454 3.861 -35.461 1.00 82.19 182 ILE A CA 1
ATOM 1440 C C . ILE A 1 182 ? 20.911 4.581 -36.702 1.00 82.19 182 ILE A C 1
ATOM 1442 O O . ILE A 1 182 ? 21.627 4.697 -37.698 1.00 82.19 182 ILE A O 1
ATOM 1446 N N . GLY A 1 183 ? 19.669 5.072 -36.643 1.00 78.50 183 GLY A N 1
ATOM 1447 C CA . GLY A 1 183 ? 18.988 5.722 -37.766 1.00 78.50 183 GLY A CA 1
ATOM 1448 C C . GLY A 1 183 ? 19.604 7.060 -38.184 1.00 78.50 183 GLY A C 1
ATOM 1449 O O . GLY A 1 183 ? 19.634 7.368 -39.370 1.00 78.50 183 GLY A O 1
ATOM 1450 N N . SER A 1 184 ? 20.151 7.825 -37.237 1.00 79.38 184 SER A N 1
ATOM 1451 C CA . SER A 1 184 ? 20.805 9.116 -37.481 1.00 79.38 184 SER A CA 1
ATOM 1452 C C . SER A 1 184 ? 22.253 9.001 -37.967 1.00 79.38 184 SER A C 1
ATOM 1454 O O . SER A 1 184 ? 22.892 10.018 -38.204 1.00 79.38 184 SER A O 1
ATOM 1456 N N . GLY A 1 185 ? 22.817 7.790 -38.057 1.00 78.25 185 GLY A N 1
ATOM 1457 C CA . GLY A 1 185 ? 24.221 7.590 -38.434 1.00 78.25 185 GLY A CA 1
ATOM 1458 C C . GLY A 1 185 ? 25.240 7.978 -37.353 1.00 78.25 185 GLY A C 1
ATOM 1459 O O . GLY A 1 185 ? 26.430 7.728 -37.533 1.00 78.25 185 GLY A O 1
ATOM 1460 N N . THR A 1 186 ? 24.797 8.478 -36.194 1.00 78.88 186 THR A N 1
ATOM 1461 C CA . THR A 1 186 ? 25.662 8.917 -35.084 1.00 78.88 186 THR A CA 1
ATOM 1462 C C . THR A 1 186 ? 26.609 7.813 -34.614 1.00 78.88 186 THR A C 1
ATOM 1464 O O . THR A 1 186 ? 27.769 8.070 -34.303 1.00 78.88 186 THR A O 1
ATOM 1467 N N . LEU A 1 187 ? 26.156 6.555 -34.617 1.00 78.00 187 LEU A N 1
ATOM 1468 C CA . LEU A 1 187 ? 27.016 5.416 -34.295 1.00 78.00 187 LEU A CA 1
ATOM 1469 C C . LEU A 1 187 ? 28.040 5.093 -35.389 1.00 78.00 187 LEU A C 1
ATOM 1471 O O . LEU A 1 187 ? 29.063 4.505 -35.072 1.00 78.00 187 LEU A O 1
ATOM 1475 N N . LYS A 1 188 ? 27.806 5.433 -36.659 1.00 79.69 188 LYS A N 1
ATOM 1476 C CA . LYS A 1 188 ? 28.778 5.194 -37.742 1.00 79.69 188 LYS A CA 1
ATOM 1477 C C . LYS A 1 188 ? 29.886 6.244 -37.744 1.00 79.69 188 LYS A C 1
ATOM 1479 O O . LYS A 1 188 ? 31.041 5.889 -37.954 1.00 79.69 188 LYS A O 1
ATOM 1484 N N . GLU A 1 189 ? 29.528 7.493 -37.466 1.00 81.00 189 GLU A N 1
ATOM 1485 C CA . GLU A 1 189 ? 30.444 8.640 -37.431 1.00 81.00 189 GLU A CA 1
ATOM 1486 C C . GLU A 1 189 ? 31.267 8.704 -36.136 1.00 81.00 189 GLU A C 1
ATOM 1488 O O . GLU A 1 189 ? 32.370 9.249 -36.112 1.00 81.00 189 GLU A O 1
ATOM 1493 N N . ALA A 1 190 ? 30.767 8.110 -35.049 1.00 82.38 190 ALA A N 1
ATOM 1494 C CA . ALA A 1 190 ? 31.477 8.072 -33.781 1.00 82.38 190 ALA A CA 1
ATOM 1495 C C . ALA A 1 190 ? 32.685 7.115 -33.805 1.00 82.38 190 ALA A C 1
ATOM 1497 O O . ALA A 1 190 ? 32.589 5.939 -34.175 1.00 82.38 190 ALA A O 1
ATOM 1498 N N . GLY A 1 191 ? 33.819 7.593 -33.283 1.00 87.50 191 GLY A N 1
ATOM 1499 C CA . GLY A 1 191 ? 34.956 6.742 -32.926 1.00 87.50 191 GLY A CA 1
ATOM 1500 C C . GLY A 1 191 ? 34.598 5.697 -31.849 1.00 87.50 191 GLY A C 1
ATOM 1501 O O . GLY A 1 191 ? 33.527 5.766 -31.238 1.00 87.50 191 GLY A O 1
ATOM 1502 N N . PRO A 1 192 ? 35.487 4.729 -31.558 1.00 85.81 192 PRO A N 1
ATOM 1503 C CA . PRO A 1 192 ? 35.213 3.630 -30.623 1.00 85.81 192 PRO A CA 1
ATOM 1504 C C . PRO A 1 192 ? 34.808 4.109 -29.218 1.00 85.81 192 PRO A C 1
ATOM 1506 O O . PRO A 1 192 ? 33.889 3.556 -28.618 1.00 85.81 192 PRO A O 1
ATOM 1509 N N . VAL A 1 193 ? 35.425 5.188 -28.727 1.00 87.19 193 VAL A N 1
ATOM 1510 C CA . VAL A 1 193 ? 35.065 5.812 -27.442 1.00 87.19 193 VAL A CA 1
ATOM 1511 C C . VAL A 1 193 ? 33.690 6.486 -27.513 1.00 87.19 193 VAL A C 1
ATOM 1513 O O . VAL A 1 193 ? 32.884 6.322 -26.605 1.00 87.19 193 VAL A O 1
ATOM 1516 N N . GLY A 1 194 ? 33.376 7.186 -28.608 1.00 85.62 194 GLY A N 1
ATOM 1517 C CA . GLY A 1 194 ? 32.071 7.829 -28.799 1.00 85.62 194 GLY A CA 1
ATOM 1518 C C . GLY A 1 194 ? 30.922 6.819 -28.832 1.00 85.62 194 GLY A C 1
ATOM 1519 O O . GLY A 1 194 ? 29.909 7.020 -28.167 1.00 85.62 194 GLY A O 1
ATOM 1520 N N . LYS A 1 195 ? 31.117 5.679 -29.509 1.00 84.88 195 LYS A N 1
ATOM 1521 C CA . LYS A 1 195 ? 30.170 4.551 -29.496 1.00 84.88 195 LYS A CA 1
ATOM 1522 C C . LYS A 1 195 ? 29.937 4.027 -28.079 1.00 84.88 195 LYS A C 1
ATOM 1524 O O . LYS A 1 195 ? 28.792 3.831 -27.685 1.00 84.88 195 LYS A O 1
ATOM 1529 N N . LEU A 1 196 ? 31.006 3.843 -27.300 1.00 86.38 196 LEU A N 1
ATOM 1530 C CA . LEU A 1 196 ? 30.902 3.398 -25.909 1.00 86.38 196 LEU A CA 1
ATOM 1531 C C . LEU A 1 196 ? 30.114 4.400 -25.051 1.00 86.38 196 LEU A C 1
ATOM 1533 O O . LEU A 1 196 ? 29.246 3.991 -24.286 1.00 86.38 196 LEU A O 1
ATOM 1537 N N . LEU A 1 197 ? 30.367 5.703 -25.199 1.00 88.38 197 LEU A N 1
ATOM 1538 C CA . LEU A 1 197 ? 29.654 6.739 -24.445 1.00 88.38 197 LEU A CA 1
ATOM 1539 C C . LEU A 1 197 ? 28.160 6.776 -24.798 1.00 88.38 197 LEU A C 1
ATOM 1541 O O . LEU A 1 197 ? 27.329 6.804 -23.892 1.00 88.38 197 LEU A O 1
ATOM 1545 N N . VAL A 1 198 ? 27.816 6.696 -26.088 1.00 85.75 198 VAL A N 1
ATOM 1546 C CA . VAL A 1 198 ? 26.420 6.628 -26.562 1.00 85.75 198 VAL A CA 1
ATOM 1547 C C . VAL A 1 198 ? 25.714 5.372 -26.043 1.00 85.75 198 VAL A C 1
ATOM 1549 O O . VAL A 1 198 ? 24.530 5.424 -25.723 1.00 85.75 198 VAL A O 1
ATOM 1552 N N . LEU A 1 199 ? 26.427 4.251 -25.901 1.00 86.19 199 LEU A N 1
ATOM 1553 C CA . LEU A 1 199 ? 25.853 3.015 -25.371 1.00 86.19 199 LEU A CA 1
ATOM 1554 C C . LEU A 1 199 ? 25.696 3.034 -23.844 1.00 86.19 199 LEU A C 1
ATOM 1556 O O . LEU A 1 199 ? 24.641 2.661 -23.337 1.00 86.19 199 LEU A O 1
ATOM 1560 N N . VAL A 1 200 ? 26.712 3.471 -23.102 1.00 91.56 200 VAL A N 1
ATOM 1561 C CA . VAL A 1 200 ? 26.784 3.288 -21.643 1.00 91.56 200 VAL A CA 1
ATOM 1562 C C . VAL A 1 200 ? 26.124 4.428 -20.868 1.00 91.56 200 VAL A C 1
ATOM 1564 O O . VAL A 1 200 ? 25.435 4.164 -19.881 1.00 91.56 200 VAL A O 1
ATOM 1567 N N . ILE A 1 201 ? 26.291 5.688 -21.292 1.00 92.12 201 ILE A N 1
ATOM 1568 C CA . ILE A 1 201 ? 25.778 6.844 -20.536 1.00 92.12 201 ILE A CA 1
ATOM 1569 C C . ILE A 1 201 ? 24.253 6.772 -20.358 1.00 92.12 201 ILE A C 1
ATOM 1571 O O . ILE A 1 201 ? 23.803 6.894 -19.215 1.00 92.12 201 ILE A O 1
ATOM 1575 N N . PRO A 1 202 ? 23.440 6.511 -21.404 1.00 91.81 202 PRO A N 1
ATOM 1576 C CA . PRO A 1 202 ? 21.992 6.414 -21.237 1.00 91.81 202 PRO A CA 1
ATOM 1577 C C . PRO A 1 202 ? 21.589 5.311 -20.256 1.00 91.81 202 PRO A C 1
ATOM 1579 O O . PRO A 1 202 ? 20.711 5.538 -19.426 1.00 91.81 202 PRO A O 1
ATOM 1582 N N . ILE A 1 203 ? 22.263 4.152 -20.284 1.00 94.25 203 ILE A N 1
ATOM 1583 C CA . ILE A 1 203 ? 22.007 3.048 -19.344 1.00 94.25 203 ILE A CA 1
ATOM 1584 C C . ILE A 1 203 ? 22.261 3.508 -17.914 1.00 94.25 203 ILE A C 1
ATOM 1586 O O . ILE A 1 203 ? 21.408 3.299 -17.051 1.00 94.25 203 ILE A O 1
ATOM 1590 N N . VAL A 1 204 ? 23.409 4.138 -17.650 1.00 95.00 204 VAL A N 1
ATOM 1591 C CA . VAL A 1 204 ? 23.771 4.602 -16.305 1.00 95.00 204 VAL A CA 1
ATOM 1592 C C . VAL A 1 204 ? 22.781 5.660 -15.821 1.00 95.00 204 VAL A C 1
ATOM 1594 O O . VAL A 1 204 ? 22.228 5.516 -14.731 1.00 95.00 204 VAL A O 1
ATOM 1597 N N . CYS A 1 205 ? 22.486 6.678 -16.634 1.00 94.25 205 CYS A N 1
ATOM 1598 C CA . CYS A 1 205 ? 21.544 7.741 -16.282 1.00 94.25 205 CYS A CA 1
ATOM 1599 C C . CYS A 1 205 ? 20.145 7.191 -15.979 1.00 94.25 205 CYS A C 1
ATOM 1601 O O . CYS A 1 205 ? 19.571 7.494 -14.933 1.00 94.25 205 CYS A O 1
ATOM 1603 N N . VAL A 1 206 ? 19.609 6.336 -16.852 1.00 94.06 206 VAL A N 1
ATOM 1604 C CA . VAL A 1 206 ? 18.282 5.736 -16.670 1.00 94.06 206 VAL A CA 1
ATOM 1605 C C . VAL A 1 206 ? 18.265 4.810 -15.453 1.00 94.06 206 VAL A C 1
ATOM 1607 O O . VAL A 1 206 ? 17.332 4.870 -14.654 1.00 94.06 206 VAL A O 1
ATOM 1610 N N . SER A 1 207 ? 19.313 4.010 -15.245 1.00 93.62 207 SER A N 1
ATOM 1611 C CA . SER A 1 207 ? 19.430 3.129 -14.075 1.00 93.62 207 SER A CA 1
ATOM 1612 C C . SER A 1 207 ? 19.448 3.920 -12.768 1.00 93.62 207 SER A C 1
ATOM 1614 O O . SER A 1 207 ? 18.775 3.534 -11.812 1.00 93.62 207 SER A O 1
ATOM 1616 N N . LEU A 1 208 ? 20.153 5.057 -12.727 1.00 94.06 208 LEU A N 1
ATOM 1617 C CA . LEU A 1 208 ? 20.158 5.957 -11.572 1.00 94.06 208 LEU A CA 1
ATOM 1618 C C . LEU A 1 208 ? 18.764 6.533 -11.299 1.00 94.06 208 LEU A C 1
ATOM 1620 O O . LEU A 1 208 ? 18.329 6.537 -10.147 1.00 94.06 208 LEU A O 1
ATOM 1624 N N . VAL A 1 209 ? 18.035 6.952 -12.338 1.00 93.62 209 VAL A N 1
ATOM 1625 C CA . VAL A 1 209 ? 16.656 7.455 -12.209 1.00 93.62 209 VAL A CA 1
ATOM 1626 C C . VAL A 1 209 ? 15.716 6.365 -11.683 1.00 93.62 209 VAL A C 1
ATOM 1628 O O . VAL A 1 209 ? 14.969 6.602 -10.732 1.00 93.62 209 VAL A O 1
ATOM 1631 N N . VAL A 1 210 ? 15.778 5.152 -12.240 1.00 94.38 210 VAL A N 1
ATOM 1632 C CA . VAL A 1 210 ? 14.963 4.007 -11.796 1.00 94.38 210 VAL A CA 1
ATOM 1633 C C . VAL A 1 210 ? 15.299 3.617 -10.356 1.00 94.38 210 VAL A C 1
ATOM 1635 O O . VAL A 1 210 ? 14.395 3.365 -9.553 1.00 94.38 210 VAL A O 1
ATOM 1638 N N . MET A 1 211 ? 16.583 3.601 -9.994 1.00 94.12 211 MET A N 1
ATOM 1639 C CA . MET A 1 211 ? 17.035 3.311 -8.635 1.00 94.12 211 MET A CA 1
ATOM 1640 C C . MET A 1 211 ? 16.553 4.378 -7.648 1.00 94.12 211 MET A C 1
ATOM 1642 O O . MET A 1 211 ? 16.023 4.034 -6.590 1.00 94.12 211 MET A O 1
ATOM 1646 N N . PHE A 1 212 ? 16.671 5.660 -7.999 1.00 93.00 212 PHE A N 1
ATOM 1647 C CA . PHE A 1 212 ? 16.187 6.772 -7.184 1.00 93.00 212 PHE A CA 1
ATOM 1648 C C . PHE A 1 212 ? 14.666 6.712 -6.991 1.00 93.00 212 PHE A C 1
ATOM 1650 O O . PHE A 1 212 ? 14.174 6.807 -5.863 1.00 93.00 212 PHE A O 1
ATOM 1657 N N . TYR A 1 213 ? 13.907 6.468 -8.061 1.00 93.06 213 TYR A N 1
ATOM 1658 C CA . TYR A 1 213 ? 12.462 6.249 -7.987 1.00 93.06 213 TYR A CA 1
ATOM 1659 C C . TYR A 1 213 ? 12.110 5.066 -7.069 1.00 93.06 213 TYR A C 1
ATOM 1661 O O . TYR A 1 213 ? 11.231 5.160 -6.210 1.00 93.06 213 TYR A O 1
ATOM 1669 N N . SER A 1 214 ? 12.826 3.950 -7.206 1.00 93.00 214 SER A N 1
ATOM 1670 C CA . SER A 1 214 ? 12.584 2.744 -6.408 1.00 93.00 214 SER A CA 1
ATOM 1671 C C . SER A 1 214 ? 12.873 2.977 -4.924 1.00 93.00 214 SER A C 1
ATOM 1673 O O . SER A 1 214 ? 12.067 2.617 -4.060 1.00 93.00 214 SER A O 1
ATOM 1675 N N . ALA A 1 215 ? 13.986 3.650 -4.620 1.00 92.12 215 ALA A N 1
ATOM 1676 C CA . ALA A 1 215 ? 14.374 4.010 -3.263 1.00 92.12 215 ALA A CA 1
ATOM 1677 C C . ALA A 1 215 ? 13.383 4.995 -2.625 1.00 92.12 215 ALA A C 1
ATOM 1679 O O . ALA A 1 215 ? 12.938 4.769 -1.502 1.00 92.12 215 ALA A O 1
ATOM 1680 N N . THR A 1 216 ? 12.981 6.052 -3.337 1.00 90.19 216 THR A N 1
ATOM 1681 C CA . THR A 1 216 ? 12.017 7.047 -2.831 1.00 90.19 216 THR A CA 1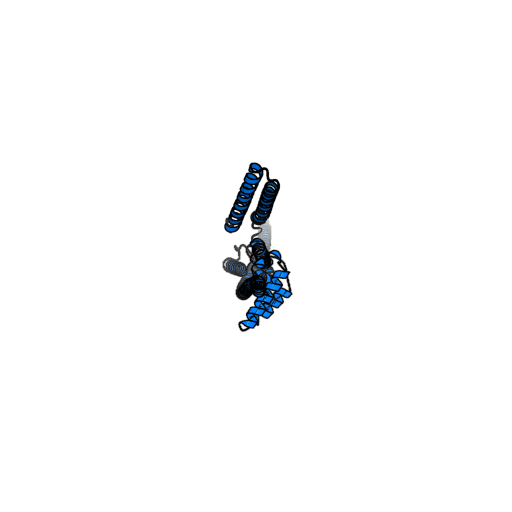
ATOM 1682 C C . THR A 1 216 ? 10.638 6.438 -2.588 1.00 90.19 216 THR A C 1
ATOM 1684 O O . THR A 1 216 ? 10.024 6.697 -1.549 1.00 90.19 216 THR A O 1
ATOM 1687 N N . ARG A 1 217 ? 10.158 5.567 -3.484 1.00 90.38 217 ARG A N 1
ATOM 1688 C CA . ARG A 1 217 ? 8.887 4.853 -3.308 1.00 90.38 217 ARG A CA 1
ATOM 1689 C C . ARG A 1 217 ? 8.939 3.877 -2.131 1.00 90.38 217 ARG A C 1
ATOM 1691 O O . ARG A 1 217 ? 8.004 3.851 -1.330 1.00 90.38 217 ARG A O 1
ATOM 1698 N N . GLY A 1 218 ? 10.036 3.130 -1.984 1.00 91.00 218 GLY A N 1
ATOM 1699 C CA . GLY A 1 218 ? 10.275 2.275 -0.819 1.00 91.00 218 GLY A CA 1
ATOM 1700 C C . GLY A 1 218 ? 10.325 3.074 0.487 1.00 91.00 218 GLY A C 1
ATOM 1701 O O . GLY A 1 218 ? 9.659 2.721 1.459 1.00 91.00 218 GLY A O 1
ATOM 1702 N N . TYR A 1 219 ? 11.020 4.213 0.495 1.00 91.06 219 TYR A N 1
ATOM 1703 C CA . TYR A 1 219 ? 11.105 5.097 1.657 1.00 91.06 219 TYR A CA 1
ATOM 1704 C C . TYR A 1 219 ? 9.742 5.678 2.048 1.00 91.06 219 TYR A C 1
ATOM 1706 O O . TYR A 1 219 ? 9.374 5.688 3.227 1.00 91.06 219 TYR A O 1
ATOM 1714 N N . ARG A 1 220 ? 8.948 6.107 1.060 1.00 90.44 220 ARG A N 1
ATOM 1715 C CA . ARG A 1 220 ? 7.560 6.529 1.272 1.00 90.44 220 ARG A CA 1
ATOM 1716 C C . ARG A 1 220 ? 6.747 5.412 1.928 1.00 90.44 220 ARG A C 1
ATOM 1718 O O . ARG A 1 220 ? 6.045 5.692 2.896 1.00 90.44 220 ARG A O 1
ATOM 1725 N N . ALA A 1 221 ? 6.871 4.171 1.458 1.00 90.06 221 ALA A N 1
ATOM 1726 C CA . ALA A 1 221 ? 6.164 3.035 2.044 1.00 90.06 221 ALA A CA 1
ATOM 1727 C C . ALA A 1 221 ? 6.567 2.795 3.511 1.00 90.06 221 ALA A C 1
ATOM 1729 O O . ALA A 1 221 ? 5.702 2.596 4.360 1.00 90.06 221 ALA A O 1
ATOM 1730 N N . ILE A 1 222 ? 7.860 2.904 3.847 1.00 90.75 222 ILE A N 1
ATOM 1731 C CA . ILE A 1 222 ? 8.343 2.818 5.238 1.00 90.75 222 ILE A CA 1
ATOM 1732 C C . ILE A 1 222 ? 7.705 3.903 6.113 1.00 90.75 222 ILE A C 1
ATOM 1734 O O . ILE A 1 222 ? 7.267 3.621 7.232 1.00 90.75 222 ILE A O 1
ATOM 1738 N N . ARG A 1 223 ? 7.654 5.153 5.632 1.00 90.50 223 ARG A N 1
ATOM 1739 C CA . ARG A 1 223 ? 7.028 6.260 6.375 1.00 90.50 223 ARG A CA 1
ATOM 1740 C C . ARG A 1 223 ? 5.544 5.999 6.609 1.00 90.50 223 ARG A C 1
ATOM 1742 O O . ARG A 1 223 ? 5.092 6.135 7.743 1.00 90.50 223 ARG A O 1
ATOM 1749 N N . TRP A 1 224 ? 4.821 5.567 5.578 1.00 88.75 224 TRP A N 1
ATOM 1750 C CA . TRP A 1 224 ? 3.409 5.203 5.699 1.00 88.75 224 TRP A CA 1
ATOM 1751 C C . TRP A 1 224 ? 3.191 4.049 6.669 1.00 88.75 224 TRP A C 1
ATOM 1753 O O . TRP A 1 224 ? 2.304 4.132 7.509 1.00 88.75 224 TRP A O 1
ATOM 1763 N N . HIS A 1 225 ? 4.054 3.036 6.657 1.00 91.00 225 HIS A N 1
ATOM 1764 C CA . HIS A 1 225 ? 3.984 1.941 7.618 1.00 91.00 225 HIS A CA 1
ATOM 1765 C C . HIS A 1 225 ? 4.128 2.423 9.068 1.00 91.00 225 HIS A C 1
ATOM 1767 O O . HIS A 1 225 ? 3.384 1.986 9.944 1.00 91.00 225 HIS A O 1
ATOM 1773 N N . LYS A 1 226 ? 5.032 3.375 9.338 1.00 89.56 226 LYS A N 1
ATOM 1774 C CA . LYS A 1 226 ? 5.168 3.981 10.675 1.00 89.56 226 LYS A CA 1
ATOM 1775 C C . LYS A 1 226 ? 3.906 4.741 11.090 1.00 89.56 226 LYS A C 1
ATOM 1777 O O . LYS A 1 226 ? 3.430 4.542 12.206 1.00 89.56 226 LYS A O 1
ATOM 1782 N N . VAL A 1 227 ? 3.355 5.565 10.198 1.00 89.88 227 VAL A N 1
ATOM 1783 C CA . VAL A 1 227 ? 2.110 6.316 10.445 1.00 89.88 227 VAL A CA 1
ATOM 1784 C C . VAL A 1 227 ? 0.950 5.356 10.714 1.00 89.88 227 VAL A C 1
ATOM 1786 O O . VAL A 1 227 ? 0.292 5.462 11.745 1.00 89.88 227 VAL A O 1
ATOM 1789 N N . ASN A 1 228 ? 0.779 4.346 9.862 1.00 89.62 228 ASN A N 1
ATOM 1790 C CA . ASN A 1 228 ? -0.272 3.340 9.987 1.00 89.62 228 ASN A CA 1
ATOM 1791 C C . ASN A 1 228 ? -0.151 2.531 11.280 1.00 89.62 228 ASN A C 1
ATOM 1793 O O . ASN A 1 228 ? -1.166 2.199 11.889 1.00 89.62 228 ASN A O 1
ATOM 1797 N N . ARG A 1 229 ? 1.069 2.228 11.744 1.00 90.38 229 ARG A N 1
ATOM 1798 C CA . ARG A 1 229 ? 1.285 1.558 13.036 1.00 90.38 229 ARG A CA 1
ATOM 1799 C C . ARG A 1 229 ? 0.878 2.429 14.221 1.00 90.38 229 ARG A C 1
ATOM 1801 O O . ARG A 1 229 ? 0.284 1.909 15.162 1.00 90.38 229 ARG A O 1
ATOM 1808 N N . LEU A 1 230 ? 1.179 3.727 14.180 1.00 91.00 230 LEU A N 1
ATOM 1809 C CA . LEU A 1 230 ? 0.754 4.668 15.220 1.00 91.00 230 LEU A CA 1
ATOM 1810 C C . LEU A 1 230 ? -0.769 4.827 15.231 1.00 91.00 230 LEU A C 1
ATOM 1812 O O . LEU A 1 230 ? -1.380 4.728 16.293 1.00 91.00 230 LEU A O 1
ATOM 1816 N N . ALA A 1 231 ? -1.381 4.992 14.059 1.00 89.50 231 ALA A N 1
ATOM 1817 C CA . ALA A 1 231 ? -2.832 5.062 13.917 1.00 89.50 231 ALA A CA 1
ATOM 1818 C C . ALA A 1 231 ? -3.503 3.767 14.407 1.00 89.50 231 ALA A C 1
ATOM 1820 O O . ALA A 1 231 ? -4.438 3.812 15.195 1.00 89.50 231 ALA A O 1
ATOM 1821 N N . SER A 1 232 ? -2.935 2.605 14.069 1.00 93.00 232 SER A N 1
ATOM 1822 C CA . SER A 1 232 ? -3.390 1.300 14.569 1.00 93.00 232 SER A CA 1
ATOM 1823 C C . SER A 1 232 ? -3.340 1.198 16.095 1.00 93.00 232 SER A C 1
ATOM 1825 O O . SER A 1 232 ? -4.206 0.579 16.705 1.00 93.00 232 SER A O 1
ATOM 1827 N N . ALA A 1 233 ? -2.320 1.774 16.736 1.00 93.12 233 ALA A N 1
ATOM 1828 C CA . ALA A 1 233 ? -2.226 1.777 18.193 1.00 93.12 233 ALA A CA 1
ATOM 1829 C C . ALA A 1 233 ? -3.315 2.651 18.834 1.00 93.12 233 ALA A C 1
ATOM 1831 O O . ALA A 1 233 ? -3.875 2.246 19.850 1.00 93.12 233 ALA A O 1
ATOM 1832 N N . LYS A 1 234 ? -3.635 3.806 18.233 1.00 92.62 234 LYS A N 1
ATOM 1833 C CA . LYS A 1 234 ? -4.735 4.678 18.676 1.00 92.62 234 LYS A CA 1
ATOM 1834 C C . LYS A 1 234 ? -6.095 4.009 18.484 1.00 92.62 234 LYS A C 1
ATOM 1836 O O . LYS A 1 234 ? -6.833 3.881 19.453 1.00 92.62 234 LYS A O 1
ATOM 1841 N N . ALA A 1 235 ? -6.352 3.466 17.295 1.00 92.06 235 ALA A N 1
ATOM 1842 C CA . ALA A 1 235 ? -7.574 2.728 16.984 1.00 92.06 235 ALA A CA 1
ATOM 1843 C C . ALA A 1 235 ? -7.809 1.563 17.958 1.00 92.06 235 ALA A C 1
ATOM 1845 O O . ALA A 1 235 ? -8.909 1.388 18.461 1.00 92.06 235 ALA A O 1
ATOM 1846 N N . LYS A 1 236 ? -6.760 0.804 18.313 1.00 94.38 236 LYS A N 1
ATOM 1847 C CA . LYS A 1 236 ? -6.862 -0.273 19.315 1.00 94.38 236 LYS A CA 1
ATOM 1848 C C . LYS A 1 236 ? -7.237 0.221 20.714 1.00 94.38 236 LYS A C 1
ATOM 1850 O O . LYS A 1 236 ? -7.820 -0.556 21.458 1.00 94.38 236 LYS A O 1
ATOM 1855 N N . ARG A 1 237 ? -6.847 1.439 21.105 1.00 94.62 237 ARG A N 1
ATOM 1856 C CA . ARG A 1 237 ? -7.226 2.012 22.408 1.00 94.62 237 ARG A CA 1
ATOM 1857 C C . ARG A 1 237 ? -8.695 2.417 22.398 1.00 94.62 237 ARG A C 1
ATOM 1859 O O . ARG A 1 237 ? -9.439 1.877 23.204 1.00 94.62 237 ARG A O 1
ATOM 1866 N N . ALA A 1 238 ? -9.102 3.215 21.410 1.00 91.56 238 ALA A N 1
ATOM 1867 C CA . ALA A 1 238 ? -10.498 3.612 21.223 1.00 91.56 238 ALA A CA 1
ATOM 1868 C C . ALA A 1 238 ? -11.426 2.389 21.129 1.00 91.56 238 ALA A C 1
ATOM 1870 O O . ALA A 1 238 ? -12.468 2.332 21.762 1.00 91.56 238 ALA A O 1
ATOM 1871 N N . LEU A 1 239 ? -11.000 1.340 20.423 1.00 94.19 239 LEU A N 1
ATOM 1872 C CA . LEU A 1 239 ? -11.776 0.111 20.301 1.00 94.19 239 LEU A CA 1
ATOM 1873 C C . LEU A 1 239 ? -11.910 -0.667 21.621 1.00 94.19 239 LEU A C 1
ATOM 1875 O O . LEU A 1 239 ? -12.929 -1.311 21.847 1.00 94.19 239 LEU A O 1
ATOM 1879 N N . ARG A 1 240 ? -10.902 -0.630 22.504 1.00 94.19 240 ARG A N 1
ATOM 1880 C CA . ARG A 1 240 ? -11.025 -1.235 23.842 1.00 94.19 240 ARG A CA 1
ATOM 1881 C C . ARG A 1 240 ? -12.037 -0.476 24.689 1.00 94.19 240 ARG A C 1
ATOM 1883 O O . ARG A 1 240 ? -12.841 -1.115 25.351 1.00 94.19 240 ARG A O 1
ATOM 1890 N N . GLU A 1 241 ? -12.005 0.851 24.633 1.00 93.38 241 GLU A N 1
ATOM 1891 C CA . GLU A 1 241 ? -12.959 1.716 25.335 1.00 93.38 241 GLU A CA 1
ATOM 1892 C C . GLU A 1 241 ? -14.387 1.494 24.812 1.00 93.38 241 GLU A C 1
ATOM 1894 O O . GLU A 1 241 ? -15.301 1.235 25.594 1.00 93.38 241 GLU A O 1
ATOM 1899 N N . ALA A 1 242 ? -14.569 1.453 23.489 1.00 91.50 242 ALA A N 1
ATOM 1900 C CA . ALA A 1 242 ? -15.851 1.130 22.865 1.00 91.50 242 ALA A CA 1
ATOM 1901 C C . ALA A 1 242 ? -16.370 -0.248 23.301 1.00 91.50 242 ALA A C 1
ATOM 1903 O O . ALA A 1 242 ? -17.549 -0.394 23.614 1.00 91.50 242 ALA A O 1
ATOM 1904 N N . LYS A 1 243 ? -15.484 -1.248 23.400 1.00 93.25 243 LYS A N 1
ATOM 1905 C CA . LYS A 1 243 ? -15.854 -2.584 23.873 1.00 93.25 243 LYS A CA 1
ATOM 1906 C C . LYS A 1 243 ? -16.287 -2.590 25.341 1.00 93.25 243 LYS A C 1
ATOM 1908 O O . LYS A 1 243 ? -17.275 -3.236 25.666 1.00 93.25 243 LYS A O 1
ATOM 1913 N N . THR A 1 244 ? -15.603 -1.849 26.213 1.00 93.31 244 THR A N 1
ATOM 1914 C CA . THR A 1 244 ? -16.021 -1.737 27.621 1.00 93.31 244 THR A CA 1
ATOM 1915 C C . THR A 1 244 ? -17.387 -1.066 27.771 1.00 93.31 244 THR A C 1
ATOM 1917 O O . THR A 1 244 ? -18.182 -1.490 28.603 1.00 93.31 244 THR A O 1
ATOM 1920 N N . VAL A 1 245 ? -17.691 -0.063 26.938 1.00 91.19 245 VAL A N 1
ATOM 1921 C CA . VAL A 1 245 ? -19.014 0.583 26.912 1.00 91.19 245 VAL A CA 1
ATOM 1922 C C . VAL A 1 245 ? -20.080 -0.389 26.404 1.00 91.19 245 VAL A C 1
ATOM 1924 O O . VAL A 1 245 ? -21.149 -0.489 26.996 1.00 91.19 245 VAL A O 1
ATOM 1927 N N . HIS A 1 246 ? -19.774 -1.145 25.351 1.00 92.31 246 HIS A N 1
ATOM 1928 C CA . HIS A 1 246 ? -20.672 -2.158 24.799 1.00 92.31 246 HIS A CA 1
ATOM 1929 C C . HIS A 1 246 ? -21.023 -3.251 25.816 1.00 92.31 246 HIS A C 1
ATOM 1931 O O . HIS A 1 246 ? -22.197 -3.536 26.029 1.00 92.31 246 HIS A O 1
ATOM 1937 N N . GLU A 1 247 ? -20.020 -3.815 26.496 1.00 91.12 247 GLU A N 1
ATOM 1938 C CA . GLU A 1 247 ? -20.222 -4.813 27.555 1.00 91.12 247 GLU A CA 1
ATOM 1939 C C . GLU A 1 247 ? -21.047 -4.242 28.724 1.00 91.12 247 GLU A C 1
ATOM 1941 O O . GLU A 1 247 ? -21.905 -4.939 29.265 1.00 91.12 247 GLU A O 1
ATOM 1946 N N . GLY A 1 248 ? -20.846 -2.966 29.078 1.00 90.12 248 GLY A N 1
ATOM 1947 C CA . GLY A 1 248 ? -21.657 -2.275 30.084 1.00 90.12 248 GLY A CA 1
ATOM 1948 C C . GLY A 1 248 ? -23.133 -2.163 29.692 1.00 90.12 248 GLY A C 1
ATOM 1949 O O . GLY A 1 248 ? -24.004 -2.471 30.500 1.00 90.12 248 GLY A O 1
ATOM 1950 N N . ILE A 1 249 ? -23.418 -1.795 28.441 1.00 89.38 249 ILE A N 1
ATOM 1951 C CA . ILE A 1 249 ? -24.792 -1.653 27.934 1.00 89.38 249 ILE A CA 1
ATOM 1952 C C . ILE A 1 249 ? -25.491 -2.999 27.821 1.00 89.38 249 ILE A C 1
ATOM 1954 O O . ILE A 1 249 ? -26.648 -3.105 28.213 1.00 89.38 249 ILE A O 1
ATOM 1958 N N . LEU A 1 250 ? -24.796 -4.032 27.340 1.00 88.50 250 LEU A N 1
ATOM 1959 C CA . LEU A 1 250 ? -25.345 -5.387 27.335 1.00 88.50 250 LEU A CA 1
ATOM 1960 C C . LEU A 1 250 ? -25.707 -5.834 28.757 1.00 88.50 250 LEU A C 1
ATOM 1962 O O . LEU A 1 250 ? -26.779 -6.395 28.960 1.00 88.50 250 LEU A O 1
ATOM 1966 N N . GLY A 1 251 ? -24.867 -5.518 29.748 1.00 89.06 251 GLY A N 1
ATOM 1967 C CA . GLY A 1 251 ? -25.170 -5.774 31.156 1.00 89.06 251 GLY A CA 1
ATOM 1968 C C . GLY A 1 251 ? -26.390 -5.000 31.674 1.00 89.06 251 GLY A C 1
ATOM 1969 O O . GLY A 1 251 ? -27.219 -5.567 32.386 1.00 89.06 251 GLY A O 1
ATOM 1970 N N . GLU A 1 252 ? -26.538 -3.723 31.308 1.00 87.12 252 GLU A N 1
ATOM 1971 C CA . GLU A 1 252 ? -27.714 -2.908 31.655 1.00 87.12 252 GLU A CA 1
ATOM 1972 C C . GLU A 1 252 ? -29.000 -3.420 30.993 1.00 87.12 252 GLU A C 1
ATOM 1974 O O . GLU A 1 252 ? -30.056 -3.456 31.632 1.00 87.12 252 GLU A O 1
ATOM 1979 N N . ASP A 1 253 ? -28.924 -3.835 29.730 1.00 88.19 253 ASP A N 1
ATOM 1980 C CA . ASP A 1 253 ? -30.058 -4.370 28.983 1.00 88.19 253 ASP A CA 1
ATOM 1981 C C . ASP A 1 253 ? -30.461 -5.754 29.526 1.00 88.19 253 ASP A C 1
ATOM 1983 O O . ASP A 1 253 ? -31.648 -6.004 29.748 1.00 88.19 253 ASP A O 1
ATOM 1987 N N . GLU A 1 254 ? -29.498 -6.627 29.854 1.00 89.12 254 GLU A N 1
ATOM 1988 C CA . GLU A 1 254 ? -29.752 -7.897 30.550 1.00 89.12 254 GLU A CA 1
ATOM 1989 C C . GLU A 1 254 ? -30.398 -7.674 31.920 1.00 89.12 254 GLU A C 1
ATOM 1991 O O . GLU A 1 254 ? -31.383 -8.336 32.265 1.00 89.12 254 GLU A O 1
ATOM 1996 N N . PHE A 1 255 ? -29.884 -6.721 32.701 1.00 89.44 255 PHE A N 1
ATOM 1997 C CA . PHE A 1 255 ? -30.466 -6.359 33.989 1.00 89.44 255 PHE A CA 1
ATOM 1998 C C . PHE A 1 255 ? -31.894 -5.829 33.831 1.00 89.44 255 PHE A C 1
ATOM 2000 O O . PHE A 1 255 ? -32.789 -6.243 34.569 1.00 89.44 255 PHE A O 1
ATOM 2007 N N . SER A 1 256 ? -32.132 -4.964 32.843 1.00 88.38 256 SER A N 1
ATOM 2008 C CA . SER A 1 256 ? -33.455 -4.412 32.546 1.00 88.38 256 SER A CA 1
ATOM 2009 C C . SER A 1 256 ? -34.439 -5.518 32.171 1.00 88.38 256 SER A C 1
ATOM 2011 O O . SER A 1 256 ? -35.539 -5.568 32.718 1.00 88.38 256 SER A O 1
ATOM 2013 N N . LEU A 1 257 ? -34.034 -6.461 31.315 1.00 88.38 257 LEU A N 1
ATOM 2014 C CA . LEU A 1 257 ? -34.840 -7.628 30.948 1.00 88.38 257 LEU A CA 1
ATOM 2015 C C . LEU A 1 257 ? -35.177 -8.505 32.162 1.00 88.38 257 LEU A C 1
ATOM 2017 O O . LEU A 1 257 ? -36.328 -8.912 32.319 1.00 88.38 257 LEU A O 1
ATOM 2021 N N . GLN A 1 258 ? -34.211 -8.753 33.051 1.00 88.12 258 GLN A N 1
ATOM 2022 C CA . GLN A 1 258 ? -34.454 -9.486 34.300 1.00 88.12 258 GLN A CA 1
ATOM 2023 C C . GLN A 1 258 ? -35.390 -8.729 35.251 1.00 88.12 258 GLN A C 1
ATOM 2025 O O . GLN A 1 258 ? -36.184 -9.337 35.972 1.00 88.12 258 GLN A O 1
ATOM 2030 N N . LEU A 1 259 ? -35.298 -7.401 35.291 1.00 88.69 259 LEU A N 1
ATOM 2031 C CA . LEU A 1 259 ? -36.152 -6.572 36.131 1.00 88.69 259 LEU A CA 1
ATOM 2032 C C . LEU A 1 259 ? -37.590 -6.574 35.601 1.00 88.69 259 LEU A C 1
ATOM 2034 O O . LEU A 1 259 ? -38.516 -6.804 36.378 1.00 88.69 259 LEU A O 1
ATOM 2038 N N . PHE A 1 260 ? -37.773 -6.437 34.285 1.00 90.12 260 PHE A N 1
ATOM 2039 C CA . PHE A 1 260 ? -39.076 -6.580 33.632 1.00 90.12 260 PHE A CA 1
ATOM 2040 C C . PHE A 1 260 ? -39.677 -7.969 33.858 1.00 90.12 260 PHE A C 1
ATOM 2042 O O . PHE A 1 260 ? -40.838 -8.062 34.248 1.00 90.12 260 PHE A O 1
ATOM 2049 N N . SER A 1 261 ? -38.891 -9.044 33.731 1.00 90.00 261 SER A N 1
ATOM 2050 C CA . SER A 1 261 ? -39.401 -10.398 33.976 1.00 90.00 261 SER A CA 1
ATOM 2051 C C . SER A 1 261 ? -39.837 -10.601 35.433 1.00 90.00 261 SER A C 1
ATOM 2053 O O . SER A 1 261 ? -40.866 -11.222 35.695 1.00 90.00 261 SER A O 1
ATOM 2055 N N . ARG A 1 262 ? -39.092 -10.048 36.403 1.00 88.50 262 ARG A N 1
ATOM 2056 C CA . ARG A 1 262 ? -39.453 -10.106 37.831 1.00 88.50 262 ARG A CA 1
ATOM 2057 C C . ARG A 1 262 ? -40.695 -9.279 38.155 1.00 88.50 262 ARG A C 1
ATOM 2059 O O . ARG A 1 262 ? -41.513 -9.720 38.963 1.00 88.50 262 ARG A O 1
ATOM 2066 N N . VAL A 1 263 ? -40.835 -8.097 37.555 1.00 88.81 263 VAL A N 1
ATOM 2067 C CA . VAL A 1 263 ? -42.028 -7.251 37.710 1.00 88.81 263 VAL A CA 1
ATOM 2068 C C . VAL A 1 263 ? -43.251 -7.955 37.125 1.00 88.81 263 VAL A C 1
ATOM 2070 O O . VAL A 1 263 ? -44.275 -8.037 37.802 1.00 88.81 263 VAL A O 1
ATOM 2073 N N . ASP A 1 264 ? -43.136 -8.549 35.937 1.00 89.00 264 ASP A N 1
ATOM 2074 C CA . ASP A 1 264 ? -44.209 -9.335 35.322 1.00 89.00 264 ASP A CA 1
ATOM 2075 C C . ASP A 1 264 ? -44.616 -10.537 36.185 1.00 89.00 264 ASP A C 1
ATOM 2077 O O . ASP A 1 264 ? -45.808 -10.789 36.392 1.00 89.00 264 ASP A O 1
ATOM 2081 N N . ASP A 1 265 ? -43.649 -11.259 36.752 1.00 89.06 265 ASP A N 1
ATOM 2082 C CA . ASP A 1 265 ? -43.915 -12.364 37.676 1.00 89.06 265 ASP A CA 1
ATOM 2083 C C . ASP A 1 265 ? -44.604 -11.894 38.962 1.00 89.06 265 ASP A C 1
ATOM 2085 O O . ASP A 1 265 ? -45.519 -12.563 39.463 1.00 89.06 265 ASP A O 1
ATOM 2089 N N . PHE A 1 266 ? -44.199 -10.741 39.500 1.00 85.94 266 PHE A N 1
ATOM 2090 C CA . PHE A 1 266 ? -44.840 -10.135 40.663 1.00 85.94 266 PHE A CA 1
ATOM 2091 C C . PHE A 1 266 ? -46.286 -9.735 40.355 1.00 85.94 266 PHE A C 1
ATOM 2093 O O . PHE A 1 266 ? -47.186 -10.112 41.106 1.00 85.94 266 PHE A O 1
ATOM 2100 N N . LEU A 1 267 ? -46.530 -9.056 39.229 1.00 82.19 267 LEU A N 1
ATOM 2101 C CA . LEU A 1 267 ? -47.869 -8.669 38.772 1.00 82.19 267 LEU A CA 1
ATOM 2102 C C . LEU A 1 267 ? -48.766 -9.890 38.516 1.00 82.19 267 LEU A C 1
ATOM 2104 O O . LEU A 1 267 ? -49.943 -9.895 38.884 1.00 82.19 267 LEU A O 1
ATOM 2108 N N . ARG A 1 268 ? -48.222 -10.976 37.956 1.00 79.56 268 ARG A N 1
ATOM 2109 C CA . ARG A 1 268 ? -48.954 -12.243 37.787 1.00 79.56 268 ARG A CA 1
ATOM 2110 C C . ARG A 1 268 ? -49.318 -12.891 39.123 1.00 79.56 268 ARG A C 1
ATOM 2112 O O . ARG A 1 268 ? -50.415 -13.442 39.253 1.00 79.56 268 ARG A O 1
ATOM 2119 N N . LYS A 1 269 ? -48.425 -12.850 40.117 1.00 79.81 269 LYS A N 1
ATOM 2120 C CA . LYS A 1 269 ? -48.678 -13.399 41.461 1.00 79.81 269 LYS A CA 1
ATOM 2121 C C . LYS A 1 269 ? -49.674 -12.545 42.252 1.00 79.81 269 LYS A C 1
ATOM 2123 O O . LYS A 1 269 ? -50.606 -13.107 42.826 1.00 79.81 269 LYS A O 1
ATOM 2128 N N . SER A 1 270 ? -49.543 -11.220 42.233 1.00 69.69 270 SER A N 1
ATOM 2129 C CA . SER A 1 270 ? -50.455 -10.297 42.923 1.00 69.69 270 SER A CA 1
ATOM 2130 C C . SER A 1 270 ? -51.845 -10.265 42.278 1.00 69.69 270 SER A C 1
ATOM 2132 O O . SER A 1 270 ? -52.847 -10.313 42.990 1.00 69.69 270 SER A O 1
ATOM 2134 N N . GLY A 1 271 ? -51.936 -10.338 40.946 1.00 59.78 271 GLY A N 1
ATOM 2135 C CA . GLY A 1 271 ? -53.205 -10.485 40.228 1.00 59.78 271 GLY A CA 1
ATOM 2136 C C . GLY A 1 271 ? -53.935 -11.804 40.527 1.00 59.78 271 GLY A C 1
ATOM 2137 O O . GLY A 1 271 ? -55.165 -11.837 40.569 1.00 59.78 271 GLY A O 1
ATOM 2138 N N . ARG A 1 272 ? -53.207 -12.898 40.805 1.00 55.72 272 ARG A N 1
ATOM 2139 C CA . ARG A 1 272 ? -53.798 -14.166 41.282 1.00 55.72 272 ARG A CA 1
ATOM 2140 C C . ARG A 1 272 ? -54.241 -14.100 42.748 1.00 55.72 272 ARG A C 1
ATOM 2142 O O . ARG A 1 272 ? -55.258 -14.706 43.080 1.00 55.72 272 ARG A O 1
ATOM 2149 N N . GLY A 1 273 ? -53.517 -13.365 43.597 1.00 52.91 273 GLY A N 1
ATOM 2150 C CA . GLY A 1 273 ? -53.883 -13.111 44.997 1.00 52.91 273 GLY A CA 1
ATOM 2151 C C . GLY A 1 273 ? -55.162 -12.281 45.125 1.00 52.91 273 GLY A C 1
ATOM 2152 O O . GLY A 1 273 ? -56.116 -12.728 45.756 1.00 52.91 273 GLY A O 1
ATOM 2153 N N . ALA A 1 274 ? -55.243 -11.156 44.407 1.00 50.66 274 ALA A N 1
ATOM 2154 C CA . ALA A 1 274 ? -56.422 -10.288 44.397 1.00 50.66 274 ALA A CA 1
ATOM 2155 C C . ALA A 1 274 ? -57.675 -11.002 43.856 1.00 50.66 274 ALA A C 1
ATOM 2157 O O . ALA A 1 274 ? -58.773 -10.834 44.383 1.00 50.66 274 ALA A O 1
ATOM 2158 N N . ARG A 1 275 ? -57.530 -11.873 42.844 1.00 50.12 275 ARG A N 1
ATOM 2159 C CA . ARG A 1 275 ? -58.660 -12.662 42.322 1.00 50.12 275 ARG A CA 1
ATOM 2160 C C . ARG A 1 275 ? -59.143 -13.723 43.320 1.00 50.12 275 ARG A C 1
ATOM 2162 O O . ARG A 1 275 ? -60.340 -13.987 43.362 1.00 50.12 275 ARG A O 1
ATOM 2169 N N . LYS A 1 276 ? -58.252 -14.305 44.137 1.00 49.16 276 LYS A N 1
ATOM 2170 C CA . LYS A 1 276 ? -58.617 -15.259 45.203 1.00 49.16 276 LYS A CA 1
ATOM 2171 C C . LYS A 1 276 ? -59.251 -14.573 46.415 1.00 49.16 276 LYS A C 1
ATOM 2173 O O . LYS A 1 276 ? -60.246 -15.083 46.918 1.00 49.16 276 LYS A O 1
ATOM 2178 N N . GLU A 1 277 ? -58.743 -13.418 46.842 1.00 48.34 277 GLU A N 1
ATOM 2179 C CA . GLU A 1 277 ? -59.331 -12.670 47.962 1.00 48.34 277 GLU A CA 1
ATOM 2180 C C . GLU A 1 277 ? -60.723 -12.128 47.627 1.00 48.34 277 GLU A C 1
ATOM 2182 O O . GLU A 1 277 ? -61.640 -12.321 48.422 1.00 48.34 277 GLU A O 1
ATOM 2187 N N . ILE A 1 278 ? -60.936 -11.583 46.422 1.00 49.66 278 ILE A N 1
ATOM 2188 C CA . ILE A 1 278 ? -62.261 -11.113 45.973 1.00 49.66 278 ILE A CA 1
ATOM 2189 C C . ILE A 1 278 ? -63.270 -12.272 45.855 1.00 49.66 278 ILE A C 1
ATOM 2191 O O . ILE A 1 278 ? -64.454 -12.087 46.141 1.00 49.66 278 ILE A O 1
ATOM 2195 N N . LEU A 1 279 ? -62.823 -13.478 45.486 1.00 46.03 279 LEU A N 1
ATOM 2196 C CA . LEU A 1 279 ? -63.672 -14.677 45.482 1.00 46.03 279 LEU A CA 1
ATOM 2197 C C . LEU A 1 279 ? -63.945 -15.211 46.900 1.00 46.03 279 LEU A C 1
ATOM 2199 O O . LEU A 1 279 ? -65.053 -15.665 47.157 1.00 46.03 279 LEU A O 1
ATOM 2203 N N . SER A 1 280 ? -62.999 -15.105 47.839 1.00 46.53 280 SER A N 1
ATOM 2204 C CA . SER A 1 280 ? -63.206 -15.546 49.230 1.00 46.53 280 SER A CA 1
ATOM 2205 C C . SER A 1 280 ? -64.060 -14.578 50.064 1.00 46.53 280 SER A C 1
ATOM 2207 O O . SER A 1 280 ? -64.889 -15.021 50.856 1.00 46.53 280 SER A O 1
ATOM 2209 N N . LEU A 1 281 ? -63.958 -13.263 49.824 1.00 42.12 281 LEU A N 1
ATOM 2210 C CA . LEU A 1 281 ? -64.781 -12.242 50.486 1.00 42.12 281 LEU A CA 1
ATOM 2211 C C . LEU A 1 281 ? -66.241 -12.249 50.006 1.00 42.12 281 LEU A C 1
ATOM 2213 O O . LEU A 1 281 ? -67.124 -11.833 50.753 1.00 42.12 281 LEU A O 1
ATOM 2217 N N . LYS A 1 282 ? -66.526 -12.767 48.801 1.00 44.97 282 LYS A N 1
ATOM 2218 C CA . LYS A 1 282 ? -67.901 -12.937 48.295 1.00 44.97 282 LYS A CA 1
ATOM 2219 C C . LYS A 1 282 ? -68.594 -14.233 48.734 1.00 44.97 282 LYS A C 1
ATOM 2221 O O . LYS A 1 282 ? -69.797 -14.343 48.526 1.00 44.97 282 LYS A O 1
ATOM 2226 N N . ILE A 1 283 ? -67.887 -15.182 49.353 1.00 51.62 283 ILE A N 1
ATOM 2227 C CA . ILE A 1 283 ? -68.463 -16.471 49.793 1.00 51.62 283 ILE A CA 1
ATOM 2228 C C . ILE A 1 283 ? -68.737 -16.495 51.317 1.00 51.62 283 ILE A C 1
ATOM 2230 O O . ILE A 1 283 ? -69.465 -17.352 51.799 1.00 51.62 283 ILE A O 1
ATOM 2234 N N . GLY A 1 284 ? -68.252 -15.509 52.086 1.00 48.19 284 GLY A N 1
ATOM 2235 C CA . GLY A 1 284 ? -68.402 -15.453 53.552 1.00 48.19 284 GLY A CA 1
ATOM 2236 C C . GLY A 1 284 ? -69.624 -14.708 54.121 1.00 48.19 284 GLY A C 1
ATOM 2237 O O . GLY A 1 284 ? -69.694 -14.527 55.333 1.00 48.19 284 GLY A O 1
ATOM 2238 N N . LYS A 1 285 ? -70.575 -14.237 53.303 1.00 45.31 285 LYS A N 1
ATOM 2239 C CA . LYS A 1 285 ? -71.781 -13.525 53.783 1.00 45.31 285 LYS A CA 1
ATOM 2240 C C . LYS A 1 285 ? -73.025 -13.878 52.964 1.00 45.31 285 LYS A C 1
ATOM 2242 O O . LYS A 1 285 ? -73.533 -13.035 52.242 1.00 45.31 285 LYS A O 1
ATOM 2247 N N . PHE A 1 286 ? -73.522 -15.103 53.097 1.00 47.50 286 PHE A N 1
ATOM 2248 C CA . PHE A 1 286 ? -74.940 -15.414 52.883 1.00 47.50 286 PHE A CA 1
ATOM 2249 C C . PHE A 1 286 ? -75.325 -16.601 53.773 1.00 47.50 286 PHE A C 1
ATOM 2251 O O . PHE A 1 286 ? -75.142 -17.756 53.406 1.00 47.50 286 PHE A O 1
ATOM 2258 N N . SER A 1 287 ? -75.840 -16.289 54.961 1.00 38.50 287 SER A N 1
ATOM 2259 C CA . SER A 1 287 ? -76.711 -17.172 55.736 1.00 38.50 287 SER A CA 1
ATOM 2260 C C . SER A 1 287 ? -77.952 -16.361 56.109 1.00 38.50 287 SER A C 1
ATOM 2262 O O . SER A 1 287 ? -77.927 -15.581 57.064 1.00 38.50 287 SER A O 1
ATOM 2264 N N . PHE A 1 288 ? -78.982 -16.494 55.281 1.00 38.34 288 PHE A N 1
ATOM 2265 C CA . PHE A 1 288 ? -80.384 -16.428 55.678 1.00 38.34 288 PHE A CA 1
ATOM 2266 C C . PHE A 1 288 ? -80.951 -17.826 55.454 1.00 38.34 288 PHE A C 1
ATOM 2268 O O . PHE A 1 288 ? -80.541 -18.441 54.441 1.00 38.34 288 PHE A O 1
#

Sequence (288 aa):
MVNSQYQTIATPAMGALFAGLFVSIAASYLYEGFSKNDDWRQYAGLCSFFIGLVILAVILKPVLKGVDDPESLARDPHTIQAAAEEYIATPRVAVLDPDVLVRQMKQWHKDISVRSTNISADAQSQRLDDAFHLASRARGFIKLTNASLRIYYAALKLFPFRFLWPILSALVYLVGNYWFAIGSGTLKEAGPVGKLLVLVIPIVCVSLVVMFYSATRGYRAIRWHKVNRLASAKAKRALREAKTVHEGILGEDEFSLQLFSRVDDFLRKSGRGARKEILSLKIGKFSF

=== Feature glossary ===
Legend for the data blocks above and below:

— What the protein is —

Sequence gives the chain of amino acids in standard one-letter code (A=alanine, C=cysteine, …, Y=tyrosine), read N→C. It is the only feature that is directly encoded by the gene; all structural features are derived from the folded 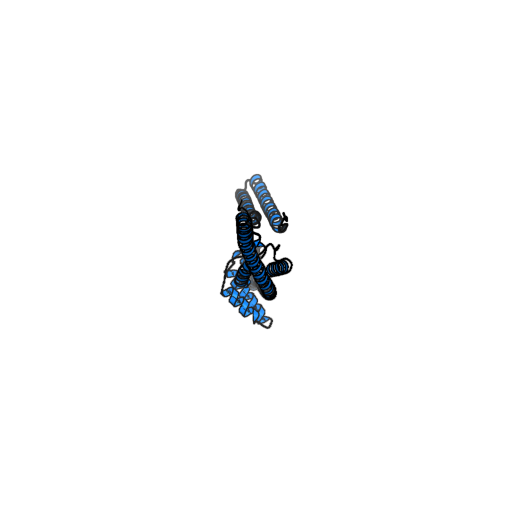form of this sequence.

The annotation block draws on four external resources. InterPro: which protein families and domains the sequence belongs to. GO: standardized terms for what the protein does, what process it participates in, and where in the cell it acts. CATH: which structural fold it has in the CATH hierarchy. Organism: the species of origin.

— Where its atoms are —

Atomic coordinates in PDBx/mmCIF format — the same representation the Protein Data Bank distributes. Each line of the _atom_site loop places one backbone atom in Cartesian space (units: ångströms, origin: arbitrary).

Six rendered views show the 3D structure from the faces of a cube — i.e. along ±x, ±y, ±z. Rendering representation is drawn randomly per protein from cartoon (secondary-structure ribbons), sticks (backbone bonds), or molecular surface; coloring is either N→C rainbow (blue at the N-terminus through red at the C-terminus) or one color per chain.

— Local backbone conformation —

DSSP 8-state secondary structure assigns each residue one of H (α-helix), G (3₁₀-helix), I (π-helix), E (extended β-strand), B (isolated β-bridge), T (hydrogen-bonded turn), S (bend), or '-' (coil). The assignment is computed from backbone hydrogen-bond geometry via the Kabsch–Sander algorithm.

P-SEA three-state annotation labels each residue as helix, strand, or coil based purely on the geometry of the Cα trace. It serves as a fallback when the full backbone (and thus DSSP) is unavailable.

φ (phi) and ψ (psi) are the two rotatable backbone dihedrals per residue: φ is the C(i-1)–N–Cα–C torsion, ψ is the N–Cα–C–N(i+1) torsion, both in degrees on (−180°, 180°]. α-helical residues cluster near (−60°, −45°); β-strand residues near (−120°, +130°). A Ramachandran plot is simply a scatter of (φ, ψ) for every residue.

— Global shape and packing —

Radius of gyration (Rg) is the root-mean-square distance of Cα atoms from their centroid — a single number for overall size and compactness. A globular domain of N residues has Rg ≈ 2.2·N^0.38 Å; an extended or disordered chain has a much larger Rg. The Cα contact count is the number of residue pairs whose Cα atoms are within 8 Å and are more than four positions apart in sequence — a standard proxy for tertiary packing density. The bounding box is the smallest axis-aligned box enclosing all Cα atoms.

Accessible surface area quantifies burial. A residue with SASA near zero is packed into the hydrophobic core; one with SASA >100 Å² sits on the surface. Computed here via the Shrake–Rupley numerical algorithm with a 1.4 Å probe.

The contact map is a binary N×N matrix image: pixel (i, j) is dark where Cα_i and Cα_j are within 8 Å and |i−j|>4. Because the |i−j|>4 filter removes local helical contacts, off-diagonal stripes parallel to the main diagonal indicate parallel β-sheets; stripes perpendicular to it indicate antiparallel β-sheets. The Ramachandran plot scatters every residue's (φ, ψ) pair against the sterically allowed regions. The PAE heatmap renders the predicted-aligned-error matrix.

— Structural neighborhood —

A 3Di character summarizes, for each residue, the relative orientation of the Cα frame of its nearest spatial neighbor. Because it encodes fold topology rather than chemistry, 3Di alignments detect remote structural similarity that sequence alignment misses.

Structural nearest neighbors (via Foldseek easy-search vs the PDB). Reported per hit: target PDB id, E-value, and alignment TM-score. A TM-score above ~0.5 is the conventional threshold for 'same fold'.

— Confidence and disorder —

For AlphaFold models, the B-factor field carries pLDDT — the model's own estimate of local accuracy on a 0–100 scale. Regions with pLDDT<50 should be treated as essentially unmodeled; they often correspond to intrinsically disordered segments.

B-factor (Debye–Waller factor) reflects atomic displacement in the crystal lattice. It is an experimental observable (units Å²), not a prediction; low values mean the atom is pinned down, high values mean it moves or is heterogeneous across the crystal.

Predicted Aligned Error (PAE) is an AlphaFold confidence matrix: entry (i, j) is the expected error in the position of residue j, in ångströms, when the prediction is superimposed on the true structure at residue i. Low PAE within a block of residues means that block is internally rigid and well-predicted; high PAE between two blocks means their relative placement is uncertain even if each block individually is confident.